Protein AF-A0A510X9U8-F1 (afdb_monomer)

InterPro domains:
  IPR036465 von Willebrand factor A-like domain superfamily [G3DSA:3.40.50.410] (135-265)
  IPR047774 Virulence factor SrfA-like [NF040486] (4-140)

Radius of gyration: 22.27 Å; Cα contacts (8 Å, |Δi|>4): 447; chains: 1; bounding box: 54×40×64 Å

Mean predicted aligned error: 11.42 Å

Solvent-accessible surface area (backbone atoms only — not comparable to full-atom values): 15413 Å² total; per-residue (Å²): 133,79,69,28,74,72,48,76,48,67,60,86,69,42,37,67,32,60,62,98,86,46,43,38,57,81,48,37,71,61,50,38,56,47,35,39,72,78,42,72,74,56,37,54,37,40,38,48,76,39,73,35,100,80,70,75,33,40,31,22,21,38,81,54,74,53,66,69,41,45,44,88,75,50,52,72,69,58,47,50,57,29,50,55,53,51,52,54,52,47,52,53,41,54,52,60,46,70,49,80,80,89,70,94,52,73,70,58,54,58,45,47,65,45,53,65,36,62,79,33,36,40,42,66,79,41,29,26,34,39,78,84,39,49,25,32,36,64,40,15,17,39,36,49,69,66,85,78,94,75,86,74,57,84,88,39,47,67,59,52,54,52,55,62,73,67,65,74,92,68,86,57,48,40,46,42,58,34,52,56,53,55,55,70,76,49,55,12,67,91,37,77,30,78,46,80,45,81,42,70,58,68,39,32,55,81,48,62,43,47,62,49,25,42,50,48,22,72,72,15,73,39,26,25,33,26,30,36,31,61,59,69,72,68,76,53,46,51,31,8,64,47,22,72,33,47,77,36,50,74,82,39,62,67,60,52,52,51,49,52,54,49,54,49,49,66,64,60,56,79,86,72,64,85,130

Secondary structure (DSSP, 8-state):
---EEEEEE-GGGSPBPEETTEEGGGGHHHHHHHHHHHSTTGGGGB-EEEE-TTSSSEEEEESS-S-EEEGGGS-HHHHHHHHHHHHHHHHHHHHHHHSPPSSS-HHHHHHHHHHGGGG--S-GGGEEEETTEEEESSTTBPPPPPP------GGGHHHHHHHHHT--PPSS--HHHHHHHHHTTS-TTTS-EEEEEEESSS-TTS--HHHHHHHHHHH-TTEEEEEEESS---TTHHHHHHHT--EEETT-HHHHHHHHHHHHHHHTSSSS---

Foldseek 3Di:
DDWAWQDKDAPVQWAAAADPRDRLLVCLVVLLVVCCVQPNPLSQQEWNWDQPPVNRTTTTTGPADADWAFLVRDDPVLVVLQVVSLVVSLVSLVVQLPDDQDDDDPVSVRSSVSSNQQSFAAASRQWIQGVSYTHGDRGSTAHGQDDDPDDADPVCVVVVVVVVVPDDDDPFDQLLNVVVVVLVVDALAPDQAEAEAEDAADGRRPDDSLVSLLVSCVVRVRYAYEYEHANPPCRNVSSRVNNVHYYHYNVCVVVVVVVVVVSVCRRPPDPPDDD

Structure (mmCIF, N/CA/C/O backbone):
data_AF-A0A510X9U8-F1
#
_entry.id   AF-A0A510X9U8-F1
#
loop_
_atom_site.group_PDB
_atom_site.id
_atom_site.type_symbol
_atom_site.label_atom_id
_atom_site.label_alt_id
_atom_site.label_comp_id
_atom_site.label_asym_id
_atom_site.label_entity_id
_atom_site.label_seq_id
_atom_site.pdbx_PDB_ins_code
_atom_site.Cartn_x
_atom_site.Cartn_y
_atom_site.Cartn_z
_atom_site.occupancy
_atom_site.B_iso_or_equiv
_atom_site.auth_seq_id
_atom_site.auth_comp_id
_atom_site.auth_asym_id
_atom_site.auth_atom_id
_atom_site.pdbx_PDB_model_num
ATOM 1 N N . MET A 1 1 ? 9.405 -11.648 -32.686 1.00 46.16 1 MET A N 1
ATOM 2 C CA . MET A 1 1 ? 10.200 -11.745 -31.444 1.00 46.16 1 MET A CA 1
ATOM 3 C C . MET A 1 1 ? 9.260 -12.214 -30.350 1.00 46.16 1 MET A C 1
ATOM 5 O O . MET A 1 1 ? 8.144 -11.711 -30.307 1.00 46.16 1 MET A O 1
ATOM 9 N N . SER A 1 2 ? 9.639 -13.239 -29.584 1.00 57.12 2 SER A N 1
ATOM 10 C CA . SER A 1 2 ? 8.774 -13.800 -28.537 1.00 57.12 2 SER A CA 1
ATOM 11 C C . SER A 1 2 ? 8.704 -12.816 -27.375 1.00 57.12 2 SER A C 1
ATOM 13 O O . SER A 1 2 ? 9.747 -12.374 -26.905 1.00 57.12 2 SER A O 1
ATOM 15 N N . ALA A 1 3 ? 7.502 -12.440 -26.945 1.00 78.88 3 ALA A N 1
ATOM 16 C CA . ALA A 1 3 ? 7.338 -11.598 -25.767 1.00 78.88 3 ALA A CA 1
ATOM 17 C C . ALA A 1 3 ? 7.737 -12.398 -24.514 1.00 78.88 3 ALA A C 1
ATOM 19 O O . ALA A 1 3 ? 7.305 -13.543 -24.363 1.00 78.88 3 ALA A O 1
ATOM 20 N N . THR A 1 4 ? 8.561 -11.825 -23.632 1.00 90.62 4 THR A N 1
ATOM 21 C CA . THR A 1 4 ? 8.960 -12.482 -22.377 1.00 90.62 4 THR A CA 1
ATOM 22 C C . THR A 1 4 ? 7.784 -12.455 -21.406 1.00 90.62 4 THR A C 1
ATOM 24 O O . THR A 1 4 ? 7.346 -11.376 -21.010 1.00 90.62 4 THR A O 1
ATOM 27 N N . LEU A 1 5 ? 7.245 -13.621 -21.042 1.00 91.94 5 LEU A N 1
ATOM 28 C CA . LEU A 1 5 ? 6.205 -13.728 -20.016 1.00 91.94 5 LEU A CA 1
ATOM 29 C C . LEU A 1 5 ? 6.827 -13.462 -18.642 1.00 91.94 5 LEU A C 1
ATOM 31 O O . LEU A 1 5 ? 7.799 -14.115 -18.277 1.00 91.94 5 LEU A O 1
ATOM 35 N N . LEU A 1 6 ? 6.261 -12.515 -17.897 1.00 91.69 6 LEU A N 1
ATOM 36 C CA . LEU A 1 6 ? 6.689 -12.173 -16.539 1.00 91.69 6 LEU A CA 1
ATOM 37 C C . LEU A 1 6 ? 5.841 -12.902 -15.504 1.00 91.69 6 LEU A C 1
ATOM 39 O O . LEU A 1 6 ? 6.358 -13.494 -14.565 1.00 91.69 6 LEU A O 1
ATOM 43 N N . HIS A 1 7 ? 4.521 -12.860 -15.690 1.00 89.50 7 HIS A N 1
ATOM 44 C CA . HIS A 1 7 ? 3.579 -13.423 -14.737 1.00 89.50 7 HIS A CA 1
ATOM 45 C C . HIS A 1 7 ? 2.279 -13.825 -15.428 1.00 89.50 7 HIS A C 1
ATOM 47 O O . HIS A 1 7 ? 1.795 -13.110 -16.307 1.00 89.50 7 HIS A O 1
ATOM 53 N N . SER A 1 8 ? 1.689 -14.931 -14.985 1.00 85.25 8 SER A N 1
ATOM 54 C CA . SER A 1 8 ? 0.326 -15.335 -15.331 1.00 85.25 8 SER A CA 1
ATOM 55 C C . SER A 1 8 ? -0.462 -15.444 -14.037 1.00 85.25 8 SER A C 1
ATOM 57 O O . SER A 1 8 ? -0.023 -16.117 -13.105 1.00 85.25 8 SER A O 1
ATOM 59 N N . GLY A 1 9 ? -1.588 -14.742 -13.928 1.00 71.62 9 GLY A N 1
ATOM 60 C CA . GLY A 1 9 ? -2.307 -14.712 -12.662 1.00 71.62 9 GLY A CA 1
ATOM 61 C C . GLY A 1 9 ? -3.734 -14.209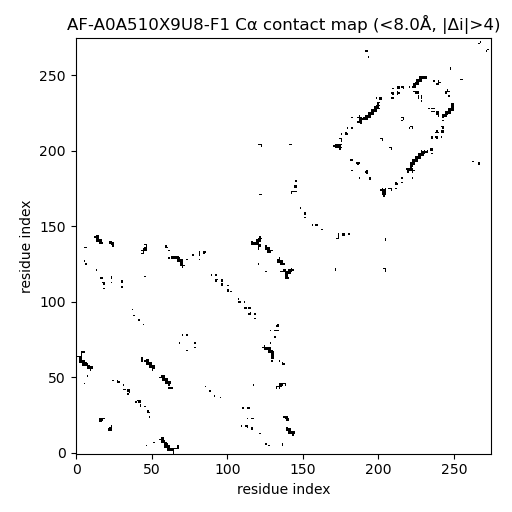 -12.764 1.00 71.62 9 GLY A C 1
ATOM 62 O O . GLY A 1 9 ? -4.136 -13.510 -13.702 1.00 71.62 9 GLY A O 1
ATOM 63 N N . LYS A 1 10 ? -4.519 -14.574 -11.751 1.00 67.69 10 LYS A N 1
ATOM 64 C CA . LYS A 1 10 ? -5.894 -14.114 -11.624 1.00 67.69 10 LYS A CA 1
ATOM 65 C C . LYS A 1 10 ? -5.922 -12.694 -11.075 1.00 67.69 10 LYS A C 1
ATOM 67 O O . LYS A 1 10 ? -5.374 -12.398 -10.020 1.00 67.69 10 LYS A O 1
ATOM 72 N N . ILE A 1 11 ? -6.617 -11.819 -11.789 1.00 63.78 11 ILE A N 1
ATOM 73 C CA . ILE A 1 11 ? -6.736 -10.399 -11.446 1.00 63.78 11 ILE A CA 1
ATOM 74 C C . ILE A 1 11 ? -7.707 -10.142 -10.276 1.00 63.78 11 ILE A C 1
ATOM 76 O O . ILE A 1 11 ? -7.689 -9.063 -9.680 1.00 63.78 11 ILE A O 1
ATOM 80 N N . GLU A 1 12 ? -8.557 -11.118 -9.956 1.00 62.62 12 GLU A N 1
ATOM 81 C CA . GLU A 1 12 ? -9.685 -10.996 -9.023 1.00 62.62 12 GLU A CA 1
ATOM 82 C C . GLU A 1 12 ? -9.291 -10.672 -7.575 1.00 62.62 12 GLU A C 1
ATOM 84 O O . GLU A 1 12 ? -10.098 -10.103 -6.845 1.00 62.62 12 GLU A O 1
ATOM 89 N N . HIS A 1 13 ? -8.046 -10.943 -7.176 1.00 61.38 13 HIS A N 1
ATOM 90 C CA . HIS A 1 13 ? -7.564 -10.650 -5.824 1.00 61.38 13 HIS A CA 1
ATOM 91 C C . HIS A 1 13 ? -7.109 -9.197 -5.623 1.00 61.38 13 HIS A C 1
ATOM 93 O O . HIS A 1 13 ? -7.027 -8.741 -4.486 1.00 61.38 13 HIS A O 1
ATOM 99 N N . PHE A 1 14 ? -6.869 -8.438 -6.701 1.00 63.09 14 PHE A N 1
ATOM 100 C CA . PHE A 1 14 ? -6.319 -7.084 -6.609 1.00 63.09 14 PHE A CA 1
ATOM 101 C C . PHE A 1 14 ? -7.340 -6.008 -6.953 1.00 63.09 14 PHE A C 1
ATOM 103 O O . PHE A 1 14 ? -7.982 -6.037 -8.018 1.00 63.09 14 PHE A O 1
ATOM 110 N N . ARG A 1 15 ? -7.408 -4.976 -6.102 1.00 66.75 15 ARG A N 1
ATOM 111 C CA . ARG A 1 15 ? -8.255 -3.809 -6.347 1.00 66.75 15 ARG A CA 1
ATOM 112 C C . ARG A 1 15 ? -7.840 -3.154 -7.660 1.00 66.75 15 ARG A C 1
ATOM 114 O O . ARG A 1 15 ? -6.707 -2.720 -7.841 1.00 66.75 15 ARG A O 1
ATOM 121 N N . ALA A 1 16 ? -8.776 -3.070 -8.598 1.00 67.38 16 ALA A N 1
ATOM 122 C CA . ALA A 1 16 ? -8.585 -2.275 -9.798 1.00 67.38 16 ALA A CA 1
ATOM 123 C C . ALA A 1 16 ? -8.485 -0.790 -9.428 1.00 67.38 16 ALA A C 1
ATOM 125 O O . ALA A 1 16 ? -9.417 -0.241 -8.838 1.00 67.38 16 ALA A O 1
ATOM 126 N N . LEU A 1 17 ? -7.375 -0.147 -9.784 1.00 66.38 17 LEU A N 1
ATOM 127 C CA . LEU A 1 17 ? -7.292 1.310 -9.789 1.00 66.38 17 LEU A CA 1
ATOM 128 C C . LEU A 1 17 ? -7.777 1.807 -11.145 1.00 66.38 17 LEU A C 1
ATOM 130 O O . LEU A 1 17 ? -7.648 1.103 -12.149 1.00 66.38 17 LEU A O 1
ATOM 134 N N . GLY A 1 18 ? -8.375 2.992 -11.168 1.00 63.44 18 GLY A N 1
ATOM 135 C CA . GLY A 1 18 ? -8.891 3.598 -12.384 1.00 63.44 18 GLY A CA 1
ATOM 136 C C . GLY A 1 18 ? -9.963 4.637 -12.132 1.00 63.44 18 GLY A C 1
ATOM 137 O O . GLY A 1 18 ? -10.124 5.155 -11.029 1.00 63.44 18 GLY A O 1
ATOM 138 N N . GLU A 1 19 ? -10.686 4.954 -13.193 1.00 57.41 19 GLU A N 1
ATOM 139 C CA . GLU A 1 19 ? -11.664 6.030 -13.246 1.00 57.41 19 GLU A CA 1
ATOM 140 C C . GLU A 1 19 ? -12.994 5.465 -13.749 1.00 57.41 19 GLU A C 1
ATOM 142 O O . GLU A 1 19 ? -13.008 4.587 -14.609 1.00 57.41 19 GLU A O 1
ATOM 147 N N . THR A 1 20 ? -14.125 5.920 -13.202 1.00 52.53 20 THR A N 1
ATOM 148 C CA . THR A 1 20 ? -15.480 5.429 -13.554 1.00 52.53 20 THR A CA 1
ATOM 149 C C . THR A 1 20 ? -15.724 3.922 -13.334 1.00 52.53 20 THR A C 1
ATOM 151 O O . THR A 1 20 ? -16.643 3.346 -13.907 1.00 52.53 20 THR A O 1
ATOM 154 N N . GLY A 1 21 ? -14.928 3.264 -12.480 1.00 49.78 21 GLY A N 1
ATOM 155 C CA . GLY A 1 21 ? -15.090 1.840 -12.146 1.00 49.78 21 GLY A CA 1
ATOM 156 C C . GLY A 1 21 ? -14.457 0.861 -13.145 1.00 49.78 21 GLY A C 1
ATOM 157 O O . GLY A 1 21 ? -14.598 -0.348 -12.971 1.00 49.78 21 GLY A O 1
ATOM 158 N N . GLN A 1 22 ? -13.739 1.352 -14.163 1.00 56.41 22 GLN A N 1
ATOM 159 C CA . GLN A 1 22 ? -12.972 0.517 -15.093 1.00 56.41 22 GLN A CA 1
ATOM 160 C C . GLN A 1 22 ? -11.505 0.394 -14.646 1.00 56.41 22 GLN A C 1
ATOM 162 O O . GLN A 1 22 ? -10.876 1.411 -14.341 1.00 56.41 22 GLN A O 1
ATOM 167 N N . PRO A 1 23 ? -10.925 -0.821 -14.623 1.00 65.56 23 PRO A N 1
ATOM 168 C CA . PRO A 1 23 ? -9.517 -1.001 -14.300 1.00 65.56 23 PRO A CA 1
ATOM 169 C C . PRO A 1 23 ? -8.583 -0.359 -15.331 1.00 65.56 23 PRO A C 1
ATOM 171 O O . PRO A 1 23 ? -8.755 -0.547 -16.534 1.00 65.56 23 PRO A O 1
ATOM 174 N N . VAL A 1 24 ? -7.515 0.285 -14.862 1.00 72.00 24 VAL A N 1
ATOM 175 C CA . VAL A 1 24 ? -6.462 0.913 -15.685 1.00 72.00 24 VAL A CA 1
ATOM 176 C C . VAL A 1 24 ? -5.871 -0.049 -16.721 1.00 72.00 24 VAL A C 1
ATOM 178 O O . VAL A 1 24 ? -5.572 0.362 -17.843 1.00 72.00 24 VAL A O 1
ATOM 181 N N . TYR A 1 25 ? -5.773 -1.345 -16.400 1.00 69.19 25 TYR A N 1
ATOM 182 C CA . TYR A 1 25 ? -5.208 -2.337 -17.318 1.00 69.19 25 TYR A CA 1
ATOM 183 C C . TYR A 1 25 ? -6.065 -2.584 -18.578 1.00 69.19 25 TYR A C 1
ATOM 185 O O . TYR A 1 25 ? -5.524 -3.027 -19.591 1.00 69.19 25 TYR A O 1
ATOM 193 N N . HIS A 1 26 ? -7.369 -2.264 -18.579 1.00 74.94 26 HIS A N 1
ATOM 194 C CA . HIS A 1 26 ? -8.195 -2.333 -19.798 1.00 74.94 26 HIS A CA 1
ATOM 195 C C . HIS A 1 26 ? -7.740 -1.323 -20.857 1.00 74.94 26 HIS A C 1
ATOM 197 O O . HIS A 1 26 ? -7.773 -1.618 -22.051 1.00 74.94 26 HIS A O 1
ATOM 203 N N . SER A 1 27 ? -7.239 -0.168 -20.420 1.00 78.56 27 SER A N 1
ATOM 204 C CA . SER A 1 27 ? -6.691 0.878 -21.289 1.00 78.56 27 SER A CA 1
ATOM 205 C C . SER A 1 27 ? -5.166 0.788 -21.411 1.00 78.56 27 SER A C 1
ATOM 207 O O . SER A 1 27 ? -4.520 1.736 -21.863 1.00 78.56 27 SER A O 1
ATOM 209 N N . ALA A 1 28 ? -4.559 -0.341 -21.025 1.00 83.75 28 ALA A N 1
ATOM 210 C CA . ALA A 1 28 ? -3.114 -0.445 -20.855 1.00 83.75 28 ALA A CA 1
ATOM 211 C C . ALA A 1 28 ? -2.314 -0.116 -22.120 1.00 83.75 28 ALA A C 1
ATOM 213 O O . ALA A 1 28 ? -1.336 0.629 -22.066 1.00 83.75 28 ALA A O 1
ATOM 214 N N . LEU A 1 29 ? -2.734 -0.638 -23.276 1.00 86.19 29 LEU A N 1
ATOM 215 C CA . LEU A 1 29 ? -2.056 -0.381 -24.551 1.00 86.19 29 LEU A CA 1
ATOM 216 C C . LEU A 1 29 ? -2.111 1.101 -24.938 1.00 86.19 29 LEU A C 1
ATOM 218 O O . LEU A 1 29 ? -1.128 1.656 -25.431 1.00 86.19 29 LEU A O 1
ATOM 222 N N . GLN A 1 30 ? -3.246 1.756 -24.687 1.00 83.25 30 GLN A N 1
ATOM 223 C CA . GLN A 1 30 ? -3.423 3.182 -24.951 1.00 83.25 30 GLN A CA 1
ATOM 224 C C . GLN A 1 30 ? -2.550 4.014 -24.005 1.00 83.25 30 GLN A C 1
ATOM 226 O O . GLN A 1 30 ? -1.843 4.912 -24.466 1.00 83.25 30 GLN A O 1
ATOM 231 N N . LEU A 1 31 ? -2.528 3.666 -22.713 1.00 86.19 31 LEU A N 1
ATOM 232 C CA . LEU A 1 31 ? -1.710 4.327 -21.695 1.00 86.19 31 LEU A CA 1
ATOM 233 C C . LEU A 1 31 ? -0.222 4.234 -22.015 1.00 86.19 31 LEU A C 1
ATOM 235 O O . LEU A 1 31 ? 0.454 5.258 -22.103 1.00 86.19 31 LEU A O 1
ATOM 239 N N . ARG A 1 32 ? 0.268 3.028 -22.307 1.00 90.88 32 ARG A N 1
ATOM 240 C CA . ARG A 1 32 ? 1.652 2.808 -22.742 1.00 90.88 32 ARG A CA 1
ATOM 241 C C . ARG A 1 32 ? 2.002 3.607 -23.988 1.00 90.88 32 ARG A C 1
ATOM 243 O O . ARG A 1 32 ? 3.062 4.219 -24.036 1.00 90.88 32 ARG A O 1
ATOM 250 N N . LYS A 1 33 ? 1.112 3.645 -24.985 1.00 87.81 33 LYS A N 1
ATOM 251 C CA . LYS A 1 33 ? 1.332 4.433 -26.204 1.00 87.81 33 LYS A CA 1
ATOM 252 C C . LYS A 1 33 ? 1.441 5.924 -25.894 1.00 87.81 33 LYS A C 1
ATOM 254 O O . LYS A 1 33 ? 2.218 6.625 -26.535 1.00 87.81 33 LYS A O 1
ATOM 259 N N . VAL A 1 34 ? 0.684 6.448 -24.937 1.00 85.94 34 VAL A N 1
ATOM 260 C CA . VAL A 1 34 ? 0.812 7.861 -24.566 1.00 85.94 34 VAL A CA 1
ATOM 261 C C . VAL A 1 34 ? 2.079 8.111 -23.757 1.00 85.94 34 VAL A C 1
ATOM 263 O O . VAL A 1 34 ? 2.782 9.066 -24.074 1.00 85.94 34 VAL A O 1
ATOM 266 N N . ILE A 1 35 ? 2.418 7.238 -22.804 1.00 89.38 35 ILE A N 1
ATOM 267 C CA . ILE A 1 35 ? 3.689 7.308 -22.070 1.00 89.38 35 ILE A CA 1
ATOM 268 C C . ILE A 1 35 ? 4.857 7.291 -23.056 1.00 89.38 35 ILE A C 1
ATOM 270 O O . ILE A 1 35 ? 5.672 8.193 -23.002 1.00 89.38 35 ILE A O 1
ATOM 274 N N . SER A 1 36 ? 4.863 6.409 -24.058 1.00 91.50 36 SER A N 1
ATOM 275 C CA . SER A 1 36 ? 5.925 6.390 -25.079 1.00 91.50 36 SER A CA 1
ATOM 276 C C . SER A 1 36 ? 6.047 7.686 -25.892 1.00 91.50 36 SER A C 1
ATOM 278 O O . SER A 1 36 ? 7.123 8.017 -26.380 1.00 91.50 36 SER A O 1
ATOM 280 N N . ARG A 1 37 ? 4.949 8.445 -26.039 1.00 88.62 37 ARG A N 1
ATOM 281 C CA . ARG A 1 37 ? 4.944 9.735 -26.749 1.00 88.62 37 ARG A CA 1
ATOM 282 C C . ARG A 1 37 ? 5.391 10.893 -25.861 1.00 88.62 37 ARG A C 1
ATOM 284 O O . ARG A 1 37 ? 6.014 11.821 -26.360 1.00 88.62 37 ARG A O 1
ATOM 291 N N . ARG A 1 38 ? 5.008 10.876 -24.582 1.00 88.69 38 ARG A N 1
ATOM 292 C CA . ARG A 1 38 ? 5.236 11.975 -23.629 1.00 88.69 38 ARG A CA 1
ATOM 293 C C . ARG A 1 38 ? 6.528 11.805 -22.827 1.00 88.69 38 ARG A C 1
ATOM 295 O O . ARG A 1 38 ? 7.154 12.799 -22.492 1.00 88.69 38 ARG A O 1
ATOM 302 N N . LEU A 1 39 ? 6.916 10.563 -22.559 1.00 91.88 39 LEU A N 1
ATOM 303 C CA . LEU A 1 39 ? 8.087 10.123 -21.800 1.00 91.88 39 LEU A CA 1
ATOM 304 C C . LEU A 1 39 ? 8.797 8.997 -22.585 1.00 91.88 39 LEU A C 1
ATOM 306 O O . LEU A 1 39 ? 8.643 7.816 -22.254 1.00 91.88 39 LEU A O 1
ATOM 310 N N . PRO A 1 40 ? 9.523 9.328 -23.670 1.00 94.12 40 PRO A N 1
ATOM 311 C CA . PRO A 1 40 ? 10.084 8.332 -24.577 1.00 94.12 40 PRO A CA 1
ATOM 312 C C . PRO A 1 40 ? 10.935 7.277 -23.866 1.00 94.12 40 PRO A C 1
ATOM 314 O O . PRO A 1 40 ? 11.883 7.591 -23.146 1.00 94.12 40 PRO A O 1
ATOM 317 N N . GLY A 1 41 ? 10.594 6.008 -24.086 1.00 93.44 41 GLY A N 1
ATOM 318 C CA . GLY A 1 41 ? 11.304 4.861 -23.538 1.00 93.44 41 GLY A CA 1
ATOM 319 C C . GLY A 1 41 ? 10.907 4.495 -22.111 1.00 93.44 41 GLY A C 1
ATOM 320 O O . GLY A 1 41 ? 11.427 3.500 -21.617 1.00 93.44 41 GLY A O 1
ATOM 321 N N . ARG A 1 42 ? 10.019 5.235 -21.434 1.00 95.19 42 ARG A N 1
ATOM 322 C CA . ARG A 1 42 ? 9.551 4.899 -20.075 1.00 95.19 42 ARG A CA 1
ATOM 323 C C . ARG A 1 42 ? 8.438 3.863 -20.048 1.00 95.19 42 ARG A C 1
ATOM 325 O O . ARG A 1 42 ? 8.273 3.169 -19.051 1.00 95.19 42 ARG A O 1
ATOM 332 N N . GLU A 1 43 ? 7.731 3.666 -21.157 1.00 94.19 43 GLU A N 1
ATOM 333 C CA . GLU A 1 43 ? 6.724 2.610 -21.306 1.00 94.19 43 GLU A CA 1
ATOM 334 C C . GLU A 1 43 ? 7.303 1.198 -21.135 1.00 94.19 43 GLU A C 1
ATOM 336 O O . GLU A 1 43 ? 6.543 0.252 -20.923 1.00 94.19 43 GLU A O 1
ATOM 341 N N . ARG A 1 44 ? 8.633 1.054 -21.226 1.00 94.94 44 ARG A N 1
ATOM 342 C CA . ARG A 1 44 ? 9.356 -0.200 -20.995 1.00 94.94 44 ARG A CA 1
ATOM 343 C C . ARG A 1 44 ? 9.263 -0.692 -19.549 1.00 94.94 44 ARG A C 1
ATOM 345 O O . ARG A 1 44 ? 9.355 -1.892 -19.336 1.00 94.94 44 ARG A O 1
ATOM 352 N N . HIS A 1 45 ? 9.029 0.210 -18.590 1.00 96.25 45 HIS A N 1
ATOM 353 C CA . HIS A 1 45 ? 8.829 -0.137 -17.179 1.00 96.25 45 HIS A CA 1
ATOM 354 C C . HIS A 1 45 ? 7.448 -0.729 -16.897 1.00 96.25 45 HIS A C 1
ATOM 356 O O . HIS A 1 45 ? 7.195 -1.220 -15.804 1.00 96.25 45 HIS A O 1
ATOM 362 N N . LEU A 1 46 ? 6.537 -0.693 -17.867 1.00 94.62 46 LEU A N 1
ATOM 363 C CA . LEU A 1 46 ? 5.207 -1.266 -17.736 1.00 94.62 46 LEU A CA 1
ATOM 364 C C . LEU A 1 46 ? 5.188 -2.604 -18.470 1.00 94.62 46 LEU A C 1
ATOM 366 O O . LEU A 1 46 ? 5.688 -2.701 -19.592 1.00 94.62 46 LEU A O 1
ATOM 370 N N . ALA A 1 47 ? 4.579 -3.635 -17.892 1.00 94.88 47 ALA A N 1
ATOM 371 C CA . ALA A 1 47 ? 4.282 -4.878 -18.600 1.00 94.88 47 ALA A CA 1
ATOM 372 C C . ALA A 1 47 ? 3.076 -4.712 -19.552 1.00 94.88 47 ALA A C 1
ATOM 374 O O . ALA A 1 47 ? 2.300 -3.756 -19.456 1.00 94.88 47 ALA A O 1
ATOM 375 N N . ILE A 1 48 ? 2.951 -5.577 -20.556 1.00 93.06 48 ILE A N 1
ATOM 376 C CA . ILE A 1 48 ? 1.859 -5.607 -21.535 1.00 93.06 48 ILE A CA 1
ATOM 377 C C . ILE A 1 48 ? 0.851 -6.645 -21.034 1.00 93.06 48 ILE A C 1
ATOM 379 O O . ILE A 1 48 ? 1.146 -7.836 -21.147 1.00 93.06 48 ILE A O 1
ATOM 383 N N . PRO A 1 49 ? -0.313 -6.243 -20.491 1.00 89.88 49 PRO A N 1
ATOM 384 C CA . PRO A 1 49 ? -1.350 -7.200 -20.139 1.00 89.88 49 PRO A CA 1
ATOM 385 C C . PRO A 1 49 ? -2.002 -7.758 -21.407 1.00 89.88 49 PRO A C 1
ATOM 387 O O . PRO A 1 49 ? -2.423 -7.006 -22.291 1.00 89.88 49 PRO A O 1
ATOM 390 N N . GLN A 1 50 ? -2.117 -9.077 -21.483 1.00 87.50 50 GLN A N 1
ATOM 391 C CA . GLN A 1 50 ? -2.866 -9.804 -22.503 1.00 87.50 50 GLN A CA 1
ATOM 392 C C . GLN A 1 50 ? -3.849 -10.739 -21.804 1.00 87.50 50 GLN A C 1
ATOM 394 O O . GLN A 1 50 ? -3.539 -11.298 -20.756 1.00 87.50 50 GLN A O 1
ATOM 399 N N . ARG A 1 51 ? -5.056 -10.898 -22.353 1.00 81.19 51 ARG A N 1
ATOM 400 C CA . ARG A 1 51 ? -5.990 -11.896 -21.817 1.00 81.19 51 ARG A CA 1
ATOM 401 C C . ARG A 1 51 ? -5.377 -13.279 -21.995 1.00 81.19 51 ARG A C 1
ATOM 403 O O . ARG A 1 51 ? -4.876 -13.572 -23.081 1.00 81.19 51 ARG A O 1
ATOM 410 N N . ASP A 1 52 ? -5.445 -14.098 -20.953 1.00 73.50 52 ASP A N 1
ATOM 411 C CA . ASP A 1 52 ? -5.026 -15.492 -21.055 1.00 73.50 52 ASP A CA 1
ATOM 412 C C . ASP A 1 52 ? -5.891 -16.246 -22.087 1.00 73.50 52 ASP A C 1
ATOM 414 O O . ASP A 1 52 ? -6.981 -15.810 -22.480 1.00 73.50 52 ASP A O 1
ATOM 418 N N . GLN A 1 53 ? -5.418 -17.409 -22.542 1.00 68.69 53 GLN A N 1
ATOM 419 C CA . GLN A 1 53 ? -6.096 -18.187 -23.592 1.00 68.69 53 GLN A CA 1
ATOM 420 C C . GLN A 1 53 ? -7.518 -18.640 -23.205 1.00 68.69 53 GLN A C 1
ATOM 422 O O . GLN A 1 53 ? -8.308 -19.007 -24.073 1.00 68.69 53 GLN A O 1
ATOM 427 N N . GLN A 1 54 ? -7.847 -18.626 -21.909 1.00 68.00 54 GLN A N 1
ATOM 428 C CA . GLN A 1 54 ? -9.135 -19.065 -21.366 1.00 68.00 54 GLN A CA 1
ATOM 429 C C . GLN A 1 54 ? -10.075 -17.895 -21.018 1.00 68.00 54 GLN A C 1
ATOM 431 O O . GLN A 1 54 ? -11.227 -18.135 -20.654 1.00 68.00 54 GLN A O 1
ATOM 436 N N . GLY A 1 55 ? -9.608 -16.647 -21.117 1.00 65.88 55 GLY A N 1
ATOM 437 C CA . GLY A 1 55 ? -10.331 -15.435 -20.728 1.00 65.88 55 GLY A CA 1
ATOM 438 C C . GLY A 1 55 ? -10.583 -15.280 -19.221 1.00 65.88 55 GLY A C 1
ATOM 439 O O . GLY A 1 55 ? -11.454 -14.494 -18.848 1.00 65.88 55 GLY A O 1
ATOM 440 N N . LYS A 1 56 ? -9.880 -16.031 -18.364 1.00 65.62 56 LYS A N 1
ATOM 441 C CA . LYS A 1 56 ? -10.064 -16.075 -16.898 1.00 65.62 56 LYS A CA 1
ATOM 442 C C . LYS A 1 56 ? -9.015 -15.274 -16.125 1.00 65.62 56 LYS A C 1
ATOM 444 O O . LYS A 1 56 ? -9.207 -15.003 -14.940 1.00 65.62 56 LYS A O 1
ATOM 449 N N . GLY A 1 57 ? -7.926 -14.892 -16.778 1.00 75.06 57 GLY A N 1
ATOM 450 C CA . GLY A 1 57 ? -6.786 -14.212 -16.178 1.00 75.06 57 GLY A CA 1
ATOM 451 C C . GLY A 1 57 ? -6.109 -13.259 -17.155 1.00 75.06 57 GLY A C 1
ATOM 452 O O . GLY A 1 57 ? -6.591 -13.012 -18.267 1.00 75.06 57 GLY A O 1
ATOM 453 N N . VAL A 1 58 ? -4.991 -12.689 -16.716 1.00 83.12 58 VAL A N 1
ATOM 454 C CA . VAL A 1 58 ? -4.165 -11.813 -17.548 1.00 83.12 58 VAL A CA 1
ATOM 455 C C . VAL A 1 58 ? -2.715 -12.241 -17.441 1.00 83.12 58 VAL A C 1
ATOM 457 O O . VAL A 1 58 ? -2.161 -12.348 -16.346 1.00 83.12 58 VAL A O 1
ATOM 460 N N . ASP A 1 59 ? -2.123 -12.442 -18.608 1.00 89.25 59 ASP A N 1
ATOM 461 C CA . ASP A 1 59 ? -0.706 -12.684 -18.793 1.00 89.25 59 ASP A CA 1
ATOM 462 C C . ASP A 1 59 ? 0.001 -11.339 -18.974 1.00 89.25 59 ASP A C 1
ATOM 464 O O . ASP A 1 59 ? -0.407 -10.494 -19.778 1.00 89.25 59 ASP A O 1
ATOM 468 N N . TRP A 1 60 ? 1.062 -11.120 -18.207 1.00 91.44 60 TRP A N 1
ATOM 469 C CA . TRP A 1 60 ? 1.835 -9.885 -18.216 1.00 91.44 60 TRP A CA 1
ATOM 470 C C . TRP A 1 60 ? 3.168 -10.131 -18.904 1.00 91.44 60 TRP A C 1
ATOM 472 O O . TRP A 1 60 ? 3.990 -10.907 -18.421 1.00 91.44 60 TRP A O 1
ATOM 482 N N . TYR A 1 61 ? 3.390 -9.451 -20.025 1.00 94.19 61 TYR A N 1
ATOM 483 C CA . TYR A 1 61 ? 4.593 -9.623 -20.834 1.00 94.19 61 TYR A CA 1
ATOM 484 C C . TYR A 1 61 ? 5.517 -8.412 -20.763 1.00 94.19 61 TYR A C 1
ATOM 486 O O . TYR A 1 61 ? 5.060 -7.270 -20.729 1.00 94.19 61 TYR A O 1
ATOM 494 N N . SER A 1 62 ? 6.824 -8.630 -20.832 1.00 95.38 62 SER A N 1
ATOM 495 C CA . SER A 1 62 ? 7.773 -7.549 -21.074 1.00 95.38 62 SER A CA 1
ATOM 496 C C . SER A 1 62 ? 7.728 -7.097 -22.534 1.00 95.38 62 SER A C 1
ATOM 498 O O . SER A 1 62 ? 7.576 -7.904 -23.453 1.00 95.38 62 SER A O 1
ATOM 500 N N . GLY A 1 63 ? 7.893 -5.789 -22.750 1.00 92.38 63 GLY A N 1
ATOM 501 C CA . GLY A 1 63 ? 8.198 -5.240 -24.077 1.00 92.38 63 GLY A CA 1
ATOM 502 C C . GLY A 1 63 ? 9.677 -5.381 -24.460 1.00 92.38 63 GLY A C 1
ATOM 503 O O . GLY A 1 63 ? 10.035 -5.120 -25.605 1.00 92.38 63 GLY A O 1
ATOM 504 N N . ILE A 1 64 ? 10.519 -5.779 -23.505 1.00 94.12 64 ILE A N 1
ATOM 505 C CA . ILE A 1 64 ? 11.960 -5.983 -23.649 1.00 94.12 64 ILE A CA 1
ATOM 506 C C . ILE A 1 64 ? 12.204 -7.477 -23.861 1.00 94.12 64 ILE A C 1
ATOM 508 O O . ILE A 1 64 ? 11.563 -8.314 -23.225 1.00 94.12 64 ILE A O 1
ATOM 512 N N . SER A 1 65 ? 13.111 -7.811 -24.776 1.00 92.25 65 SER A N 1
ATOM 513 C CA . SER A 1 65 ? 13.549 -9.195 -24.974 1.00 92.25 65 SER A CA 1
ATOM 514 C C . SER A 1 65 ? 14.657 -9.524 -23.982 1.00 92.25 65 SER A C 1
ATOM 516 O O . SER A 1 65 ? 15.589 -8.744 -23.836 1.00 92.25 65 SER A O 1
ATOM 518 N N . GLY A 1 66 ? 14.574 -10.678 -23.332 1.00 91.69 66 GLY A N 1
ATOM 519 C CA . GLY A 1 66 ? 15.564 -11.106 -22.348 1.00 91.69 66 GLY A CA 1
ATOM 520 C C . GLY A 1 66 ? 14.971 -12.080 -21.344 1.00 91.69 66 GLY A C 1
ATOM 521 O O . GLY A 1 66 ? 13.764 -12.343 -21.360 1.00 91.69 66 GLY A O 1
ATOM 522 N N . GLU A 1 67 ? 15.830 -12.614 -20.484 1.00 93.12 67 GLU A N 1
ATOM 523 C CA . GLU A 1 67 ? 15.411 -13.364 -19.304 1.00 93.12 67 GLU A CA 1
ATOM 524 C C . GLU A 1 67 ? 14.758 -12.416 -18.290 1.00 93.12 67 GLU A C 1
ATOM 526 O O . GLU A 1 67 ? 15.187 -11.272 -18.136 1.00 93.12 67 GLU A O 1
ATOM 531 N N . ALA A 1 68 ? 13.696 -12.886 -17.636 1.00 96.00 68 ALA A N 1
ATOM 532 C CA . ALA A 1 68 ? 13.023 -12.150 -16.578 1.00 96.00 68 ALA A CA 1
ATOM 533 C C . ALA A 1 68 ? 13.492 -12.666 -15.220 1.00 96.00 68 ALA A C 1
ATOM 535 O O . ALA A 1 68 ? 13.220 -13.813 -14.868 1.00 96.00 68 ALA A O 1
ATOM 536 N N . ILE A 1 69 ? 14.157 -11.803 -14.459 1.00 96.38 69 ILE A N 1
ATOM 537 C CA . ILE A 1 69 ? 14.611 -12.092 -13.100 1.00 96.38 69 ILE A CA 1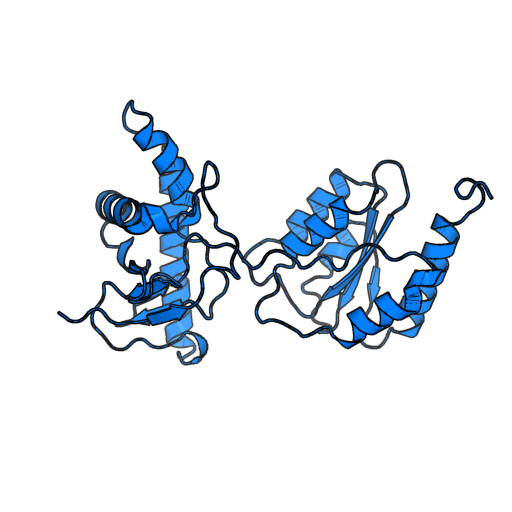
ATOM 538 C C . ILE A 1 69 ? 13.562 -11.530 -12.132 1.00 96.38 69 ILE A C 1
ATOM 540 O O . ILE A 1 69 ? 13.380 -10.309 -12.093 1.00 96.38 69 ILE A O 1
ATOM 544 N N . PRO A 1 70 ? 12.845 -12.365 -11.358 1.00 94.88 70 PRO A N 1
ATOM 545 C CA . PRO A 1 70 ? 11.935 -11.880 -10.323 1.00 94.88 70 PRO A CA 1
ATOM 546 C C . PRO A 1 70 ? 12.685 -11.054 -9.274 1.00 94.88 70 PRO A C 1
ATOM 548 O O . PRO A 1 70 ? 13.814 -11.395 -8.918 1.00 94.88 70 PRO A O 1
ATOM 551 N N . TRP A 1 71 ? 12.053 -10.018 -8.718 1.00 90.44 71 TRP A N 1
ATOM 552 C CA . TRP A 1 71 ? 12.669 -9.145 -7.709 1.00 90.44 71 TRP A CA 1
ATOM 553 C C . TRP A 1 71 ? 13.326 -9.904 -6.548 1.00 90.44 71 TRP A C 1
ATOM 555 O O . TRP A 1 71 ? 14.465 -9.621 -6.170 1.00 90.44 71 TRP A O 1
ATOM 565 N N . GLY A 1 72 ? 12.644 -10.929 -6.027 1.00 86.06 72 GLY A N 1
ATOM 566 C CA . GLY A 1 72 ? 13.141 -11.787 -4.945 1.00 86.06 72 GLY A CA 1
ATOM 567 C C . GLY A 1 72 ? 14.429 -12.550 -5.283 1.00 86.06 72 GLY A C 1
ATOM 568 O O . GLY A 1 72 ? 15.177 -12.906 -4.376 1.00 86.06 72 GLY A O 1
ATOM 569 N N . SER A 1 73 ? 14.725 -12.743 -6.570 1.00 94.31 73 SER A N 1
ATOM 570 C CA . SER A 1 73 ? 15.919 -13.436 -7.071 1.00 94.31 73 SER A CA 1
ATOM 571 C C . SER A 1 73 ? 17.033 -12.494 -7.545 1.00 94.31 73 SER A C 1
ATOM 573 O O . SER A 1 73 ? 18.136 -12.969 -7.802 1.00 94.31 73 SER A O 1
ATOM 575 N N . ALA A 1 74 ? 16.770 -11.188 -7.655 1.00 93.38 74 ALA A N 1
ATOM 576 C CA . ALA A 1 74 ? 17.772 -10.191 -8.025 1.00 93.38 74 ALA A CA 1
ATOM 577 C C . ALA A 1 74 ? 18.783 -9.937 -6.892 1.00 93.38 74 ALA A C 1
ATOM 579 O O . ALA A 1 74 ? 18.450 -10.022 -5.705 1.00 93.38 74 ALA A O 1
ATOM 580 N N . THR A 1 75 ? 20.015 -9.590 -7.259 1.00 95.88 75 THR A N 1
ATOM 581 C CA . THR A 1 75 ? 21.054 -9.146 -6.320 1.00 95.88 75 THR A CA 1
ATOM 582 C C . THR A 1 75 ? 20.747 -7.751 -5.770 1.00 95.88 75 THR A C 1
ATOM 584 O O . THR A 1 75 ? 20.010 -6.978 -6.377 1.00 95.88 75 THR A O 1
ATOM 587 N N . GLU A 1 76 ? 21.342 -7.382 -4.631 1.00 91.25 76 GLU A N 1
ATOM 588 C CA . GLU A 1 76 ? 21.082 -6.062 -4.038 1.00 91.25 76 GLU A CA 1
ATOM 589 C C . GLU A 1 76 ? 21.566 -4.902 -4.922 1.00 91.25 76 GLU A C 1
ATOM 591 O O . GLU A 1 76 ? 20.904 -3.873 -4.987 1.00 91.25 76 GLU A O 1
ATOM 596 N N . GLY A 1 77 ? 22.670 -5.076 -5.658 1.00 95.06 77 GLY A N 1
ATOM 597 C CA . GLY A 1 77 ? 23.134 -4.068 -6.618 1.00 95.06 77 GLY A CA 1
ATOM 598 C C . GLY A 1 77 ? 22.137 -3.848 -7.759 1.00 95.06 77 GLY A C 1
ATOM 599 O O . GLY A 1 77 ? 21.809 -2.712 -8.084 1.00 95.06 77 GLY A O 1
ATOM 600 N N . GLU A 1 78 ? 21.582 -4.933 -8.309 1.00 95.88 78 GLU A N 1
ATOM 601 C CA . GLU A 1 78 ? 20.543 -4.854 -9.342 1.00 95.88 78 GLU A CA 1
ATOM 602 C C . GLU A 1 78 ? 19.248 -4.222 -8.815 1.00 95.88 78 GLU A C 1
ATOM 604 O O . GLU A 1 78 ? 18.603 -3.447 -9.525 1.00 95.88 78 GLU A O 1
ATOM 609 N N . ARG A 1 79 ? 18.865 -4.525 -7.567 1.00 93.00 79 ARG A N 1
ATOM 610 C CA . ARG A 1 79 ? 17.711 -3.893 -6.912 1.00 93.00 79 ARG A CA 1
ATOM 611 C C . ARG A 1 79 ? 17.930 -2.403 -6.709 1.00 93.00 79 ARG A C 1
ATOM 613 O O . ARG A 1 79 ? 17.010 -1.634 -6.965 1.00 93.00 79 ARG A O 1
ATOM 620 N N . GLU A 1 80 ? 19.120 -1.987 -6.295 1.00 90.44 80 GLU A N 1
ATOM 621 C CA . GLU A 1 80 ? 19.431 -0.572 -6.096 1.00 90.44 80 GLU A CA 1
ATOM 622 C C . GLU A 1 80 ? 19.354 0.216 -7.411 1.00 90.44 80 GLU A C 1
ATOM 624 O O . GLU A 1 80 ? 18.637 1.217 -7.498 1.00 90.44 80 GLU A O 1
ATOM 629 N N . ASP A 1 81 ? 19.976 -0.293 -8.477 1.00 95.88 81 ASP A N 1
ATOM 630 C CA . ASP A 1 81 ? 19.883 0.305 -9.813 1.00 95.88 81 ASP A CA 1
ATOM 631 C C . ASP A 1 81 ? 18.428 0.366 -10.309 1.00 95.88 81 ASP A C 1
ATOM 633 O O . ASP A 1 81 ? 17.991 1.348 -10.922 1.00 95.88 81 ASP A O 1
ATOM 637 N N . ALA A 1 82 ? 17.642 -0.674 -10.027 1.00 94.19 82 ALA A N 1
ATOM 638 C CA . ALA A 1 82 ? 16.230 -0.716 -10.366 1.00 94.19 82 ALA A CA 1
ATOM 639 C C . ALA A 1 82 ? 15.393 0.294 -9.564 1.00 94.19 82 ALA A C 1
ATOM 641 O O . ALA A 1 82 ? 14.540 0.961 -10.156 1.00 94.19 82 ALA A O 1
ATOM 642 N N . ARG A 1 83 ? 15.645 0.471 -8.259 1.00 89.88 83 ARG A N 1
ATOM 643 C CA . ARG A 1 83 ? 14.975 1.488 -7.423 1.00 89.88 83 ARG A CA 1
ATOM 644 C C . ARG A 1 83 ? 15.217 2.889 -7.970 1.00 89.88 83 ARG A C 1
ATOM 646 O O . ARG A 1 83 ? 14.262 3.653 -8.106 1.00 89.88 83 ARG A O 1
ATOM 653 N N . ILE A 1 84 ? 16.451 3.201 -8.374 1.00 92.25 84 ILE A N 1
ATOM 654 C CA . ILE A 1 84 ? 16.796 4.488 -8.999 1.00 92.25 84 ILE A CA 1
ATOM 655 C C . ILE A 1 84 ? 15.982 4.706 -10.284 1.00 92.25 84 ILE A C 1
ATOM 657 O O . ILE A 1 84 ? 15.412 5.782 -10.493 1.00 92.25 84 ILE A O 1
ATOM 661 N N . GLN A 1 85 ? 15.887 3.688 -11.146 1.00 96.50 85 GLN A N 1
ATOM 662 C CA . GLN A 1 85 ? 15.110 3.771 -12.387 1.00 96.50 85 GLN A CA 1
ATOM 663 C C . GLN A 1 85 ? 13.606 3.953 -12.133 1.00 96.50 85 GLN A C 1
ATOM 665 O O . GLN A 1 85 ? 12.970 4.775 -12.800 1.00 96.50 85 GLN A O 1
ATOM 670 N N . LEU A 1 86 ? 13.042 3.198 -11.188 1.00 92.69 86 LEU A N 1
ATOM 671 C CA . LEU A 1 86 ? 11.624 3.257 -10.833 1.00 92.69 86 LEU A CA 1
ATOM 672 C C . LEU A 1 86 ? 11.253 4.592 -10.186 1.00 92.69 86 LEU A C 1
ATOM 674 O O . LEU A 1 86 ? 10.220 5.162 -10.537 1.00 92.69 86 LEU A O 1
ATOM 678 N N . GLU A 1 87 ? 12.102 5.126 -9.309 1.00 87.88 87 GLU A N 1
ATOM 679 C CA . GLU A 1 87 ? 11.877 6.433 -8.689 1.00 87.88 87 GLU A CA 1
ATOM 680 C C . GLU A 1 87 ? 11.930 7.552 -9.735 1.00 87.88 87 GLU A C 1
ATOM 682 O O . GLU A 1 87 ? 11.032 8.395 -9.785 1.00 87.88 87 GLU A O 1
ATOM 687 N N . ALA A 1 88 ? 12.904 7.519 -10.652 1.00 91.81 88 ALA A N 1
ATOM 688 C CA . ALA A 1 88 ? 12.953 8.466 -11.765 1.00 91.81 88 ALA A CA 1
ATOM 689 C C . ALA A 1 88 ? 11.680 8.398 -12.629 1.00 91.81 88 ALA A C 1
ATOM 691 O O . ALA A 1 88 ? 11.078 9.430 -12.934 1.00 91.81 88 ALA A O 1
ATOM 692 N N . PHE A 1 89 ? 11.228 7.189 -12.979 1.00 93.88 89 PHE A N 1
ATOM 693 C CA . PHE A 1 89 ? 9.987 6.997 -13.731 1.00 93.88 89 PHE A CA 1
ATOM 694 C C . PHE A 1 89 ? 8.764 7.542 -12.977 1.00 93.88 89 PHE A C 1
ATOM 696 O O . PHE A 1 89 ? 7.937 8.243 -13.565 1.00 93.88 89 PHE A O 1
ATOM 703 N N . ARG A 1 90 ? 8.664 7.283 -11.670 1.00 89.69 90 ARG A N 1
ATOM 704 C CA . ARG A 1 90 ? 7.575 7.775 -10.819 1.00 89.69 90 ARG A CA 1
ATOM 705 C C . ARG A 1 90 ? 7.525 9.302 -10.785 1.00 89.69 90 ARG A C 1
ATOM 707 O O . ARG A 1 90 ? 6.448 9.874 -10.953 1.00 89.69 90 ARG A O 1
ATOM 714 N N . GLN A 1 91 ? 8.666 9.966 -10.613 1.00 86.38 91 GLN A N 1
ATOM 715 C CA . GLN A 1 91 ? 8.734 11.431 -10.604 1.00 86.38 91 GLN A CA 1
ATOM 716 C C . GLN A 1 91 ? 8.325 12.032 -11.953 1.00 86.38 91 GLN A C 1
ATOM 718 O O . GLN A 1 91 ? 7.556 12.994 -11.995 1.00 86.38 91 GLN A O 1
ATOM 723 N N . GLU A 1 92 ? 8.754 11.433 -13.064 1.00 92.06 92 GLU A N 1
ATOM 724 C CA . GLU A 1 92 ? 8.348 11.862 -14.406 1.00 92.06 92 GLU A CA 1
ATOM 725 C C . GLU A 1 92 ? 6.835 11.706 -14.637 1.00 92.06 92 GLU A C 1
ATOM 727 O O . GLU A 1 92 ? 6.199 12.601 -15.201 1.00 92.06 92 GLU A O 1
ATOM 732 N N . VAL A 1 93 ? 6.228 10.619 -14.148 1.00 88.25 93 VAL A N 1
ATOM 733 C CA . VAL A 1 93 ? 4.769 10.416 -14.195 1.00 88.25 93 VAL A CA 1
ATOM 734 C C . VAL A 1 93 ? 4.027 11.446 -13.337 1.00 88.25 93 VAL A C 1
ATOM 736 O O . VAL A 1 93 ? 3.004 11.971 -13.780 1.00 88.25 93 VAL A O 1
ATOM 739 N N . ILE A 1 94 ? 4.536 11.789 -12.148 1.00 84.50 94 ILE A N 1
ATOM 740 C CA . ILE A 1 94 ? 3.953 12.838 -11.290 1.00 84.50 94 ILE A CA 1
ATOM 741 C C . ILE A 1 94 ? 3.965 14.192 -12.008 1.00 84.50 94 ILE A C 1
ATOM 743 O O . ILE A 1 94 ? 2.960 14.907 -11.991 1.00 84.50 94 ILE A O 1
ATOM 747 N N . VAL A 1 95 ? 5.080 14.545 -12.652 1.00 86.75 95 VAL A N 1
ATOM 748 C CA . VAL A 1 95 ? 5.195 15.783 -13.438 1.00 86.75 95 VAL A CA 1
ATOM 749 C C . VAL A 1 95 ? 4.213 15.768 -14.610 1.00 86.75 95 VAL A C 1
ATOM 751 O O . VAL A 1 95 ? 3.495 16.747 -14.806 1.00 86.75 95 VAL A O 1
ATOM 754 N N . LEU A 1 96 ? 4.121 14.651 -15.339 1.00 85.62 96 LEU A N 1
ATOM 755 C CA . LEU A 1 96 ? 3.185 14.487 -16.453 1.00 85.62 96 LEU A CA 1
ATOM 756 C C . LEU A 1 96 ? 1.722 14.634 -16.009 1.00 85.62 96 LEU A C 1
ATOM 758 O O . LEU A 1 96 ? 0.942 15.279 -16.701 1.00 85.62 96 LEU A O 1
ATOM 762 N N . HIS A 1 97 ? 1.352 14.069 -14.859 1.00 82.19 97 HIS A N 1
ATOM 763 C CA . HIS A 1 97 ? 0.001 14.181 -14.307 1.00 82.19 97 HIS A CA 1
ATOM 764 C C . HIS A 1 97 ? -0.354 15.618 -13.885 1.00 82.19 97 HIS A C 1
ATOM 766 O O . HIS A 1 97 ? -1.503 16.032 -14.021 1.00 82.19 97 HIS A O 1
ATOM 772 N N . ARG A 1 98 ? 0.621 16.386 -13.378 1.00 81.62 98 ARG A N 1
ATOM 773 C CA . ARG A 1 98 ? 0.430 17.783 -12.944 1.00 81.62 98 ARG A CA 1
ATOM 774 C C . ARG A 1 98 ? 0.456 18.795 -14.087 1.00 81.62 98 ARG A C 1
ATOM 776 O O . ARG A 1 98 ? 0.083 19.948 -13.871 1.00 81.62 98 ARG A O 1
ATOM 783 N N . ALA A 1 99 ? 0.934 18.405 -15.266 1.00 77.38 99 ALA A N 1
ATOM 784 C CA . ALA A 1 99 ? 0.992 19.294 -16.414 1.00 77.38 99 ALA A CA 1
ATOM 785 C C . ALA A 1 99 ? -0.429 19.709 -16.848 1.00 77.38 99 ALA A C 1
ATOM 787 O O . ALA A 1 99 ? -1.337 18.874 -16.859 1.00 77.38 99 ALA A O 1
ATOM 788 N N . PRO A 1 100 ? -0.651 20.987 -17.210 1.00 69.00 100 PRO A N 1
ATOM 789 C CA . PRO A 1 100 ? -1.942 21.423 -17.721 1.00 69.00 100 PRO A CA 1
ATOM 790 C C . PRO A 1 100 ? -2.292 20.651 -19.005 1.00 69.00 100 PRO A C 1
ATOM 792 O O . PRO A 1 100 ? -1.395 20.353 -19.798 1.00 69.00 100 PRO A O 1
ATOM 795 N N . PRO A 1 101 ? -3.578 20.328 -19.229 1.00 65.25 101 PRO A N 1
ATOM 796 C CA . PRO A 1 101 ? -3.992 19.570 -20.399 1.00 65.25 101 PRO A CA 1
ATOM 797 C C . PRO A 1 101 ? -3.613 20.308 -21.689 1.00 65.25 101 PRO A C 1
ATOM 799 O O . PRO A 1 101 ? -4.016 21.448 -21.921 1.00 65.25 101 PRO A O 1
ATOM 802 N N . GLU A 1 102 ? -2.845 19.645 -22.550 1.00 60.00 102 GLU A N 1
ATOM 803 C CA . GLU A 1 102 ? -2.526 20.144 -23.884 1.00 60.00 102 GLU A CA 1
ATOM 804 C C . GLU A 1 102 ? -3.620 19.695 -24.860 1.00 60.00 102 GLU A C 1
ATOM 806 O O . GLU A 1 102 ? -3.560 18.608 -25.437 1.00 60.00 102 GLU A O 1
ATOM 811 N N . GLY A 1 103 ? -4.626 20.552 -25.047 1.00 60.47 103 GLY A N 1
ATOM 812 C CA . GLY A 1 103 ? -5.710 20.361 -26.016 1.00 60.47 103 GLY A CA 1
ATOM 813 C C . GLY A 1 103 ? -7.095 20.198 -25.383 1.00 60.47 103 GLY A C 1
ATOM 814 O O . GLY A 1 103 ? -7.238 19.780 -24.238 1.00 60.47 103 GLY A O 1
ATOM 815 N N . GLN A 1 104 ? -8.133 20.552 -26.148 1.00 49.44 104 GLN A N 1
ATOM 816 C CA . GLN A 1 104 ? -9.540 20.461 -25.741 1.00 49.44 104 GLN A CA 1
ATOM 817 C C . GLN A 1 104 ? -10.129 19.124 -26.216 1.00 49.44 104 GLN A C 1
ATOM 819 O O . GLN A 1 104 ? -10.351 18.935 -27.411 1.00 49.44 104 GLN A O 1
ATOM 824 N N . GLY A 1 105 ? -10.378 18.190 -25.296 1.00 59.00 105 GLY A N 1
ATOM 825 C CA . GLY A 1 105 ? -11.092 16.944 -25.587 1.00 59.00 105 GLY A CA 1
ATOM 826 C C . GLY A 1 105 ? -11.223 16.038 -24.360 1.00 59.00 105 GLY A C 1
ATOM 827 O O . GLY A 1 105 ? -10.252 15.852 -23.631 1.00 59.00 105 GLY A O 1
ATOM 828 N N . GLY A 1 106 ? -12.409 15.456 -24.146 1.00 59.34 106 GLY A N 1
ATOM 829 C CA . GLY A 1 106 ? -12.715 14.631 -22.964 1.00 59.34 106 GLY A CA 1
ATOM 830 C C . GLY A 1 106 ? -11.811 13.401 -22.796 1.00 59.34 106 GLY A C 1
ATOM 831 O O . GLY A 1 106 ? -11.461 13.043 -21.674 1.00 59.34 106 GLY A O 1
ATOM 832 N N . ASP A 1 107 ? -11.332 12.814 -23.898 1.00 60.97 107 ASP A N 1
ATOM 833 C CA . ASP A 1 107 ? -10.396 11.678 -23.867 1.00 60.97 107 ASP A CA 1
ATOM 834 C C . ASP A 1 107 ? -9.034 12.047 -23.257 1.00 60.97 107 ASP A C 1
ATOM 836 O O . ASP A 1 107 ? -8.377 11.204 -22.644 1.00 60.97 107 ASP A O 1
ATOM 840 N N . HIS A 1 108 ? -8.597 13.304 -23.402 1.00 64.94 108 HIS A N 1
ATOM 841 C CA . HIS A 1 108 ? -7.354 13.782 -22.798 1.00 64.94 108 HIS A CA 1
ATOM 842 C C . HIS A 1 108 ? -7.498 13.952 -21.281 1.00 64.94 108 HIS A C 1
ATOM 844 O O . HIS A 1 108 ? -6.569 13.647 -20.540 1.00 64.94 108 HIS A O 1
ATOM 850 N N . GLU A 1 109 ? -8.672 14.374 -20.812 1.00 65.62 109 GLU A N 1
ATOM 851 C CA . GLU A 1 109 ? -8.963 14.569 -19.391 1.00 65.62 109 GLU A CA 1
ATOM 852 C C . GLU A 1 109 ? -9.015 13.237 -18.628 1.00 65.62 109 GLU A C 1
ATOM 854 O O . GLU A 1 109 ? -8.300 13.068 -17.636 1.00 65.62 109 GLU A O 1
ATOM 859 N N . VAL A 1 110 ? -9.767 12.257 -19.143 1.00 66.38 110 VAL A N 1
ATOM 860 C CA . VAL A 1 110 ? -9.806 10.887 -18.593 1.00 66.38 110 VAL A CA 1
ATOM 861 C C . VAL A 1 110 ? -8.409 10.262 -18.630 1.00 66.38 110 VAL A C 1
ATOM 863 O O . VAL A 1 110 ? -7.955 9.628 -17.682 1.00 66.38 110 VAL A O 1
ATOM 866 N N . PHE A 1 111 ? -7.650 10.490 -19.702 1.00 71.44 111 PHE A N 1
ATOM 867 C CA . PHE A 1 111 ? -6.276 10.007 -19.793 1.00 71.44 111 PHE A CA 1
ATOM 868 C C . PHE A 1 111 ? -5.356 10.597 -18.708 1.00 71.44 111 PHE A C 1
ATOM 870 O O . PHE A 1 111 ? -4.628 9.852 -18.046 1.00 71.44 111 PHE A O 1
ATOM 877 N N . THR A 1 112 ? -5.377 11.918 -18.513 1.00 71.00 112 THR A N 1
ATOM 878 C CA . THR A 1 112 ? -4.544 12.606 -17.510 1.00 71.00 112 THR A CA 1
ATOM 879 C C . THR A 1 112 ? -4.869 12.126 -16.100 1.00 71.00 112 THR A C 1
ATOM 881 O O . THR A 1 112 ? -3.985 12.011 -15.250 1.00 71.00 112 THR A O 1
ATOM 884 N N . ARG A 1 113 ? -6.126 11.765 -15.851 1.00 72.06 113 ARG A N 1
ATOM 885 C CA . ARG A 1 113 ? -6.550 11.138 -14.602 1.00 72.06 113 ARG A CA 1
ATOM 886 C C . ARG A 1 113 ? -6.121 9.674 -14.488 1.00 72.06 113 ARG A C 1
ATOM 888 O O . ARG A 1 113 ? -5.862 9.231 -13.373 1.00 72.06 113 ARG A O 1
ATOM 895 N N . LEU A 1 114 ? -5.996 8.926 -15.582 1.00 78.31 114 LEU A N 1
ATOM 89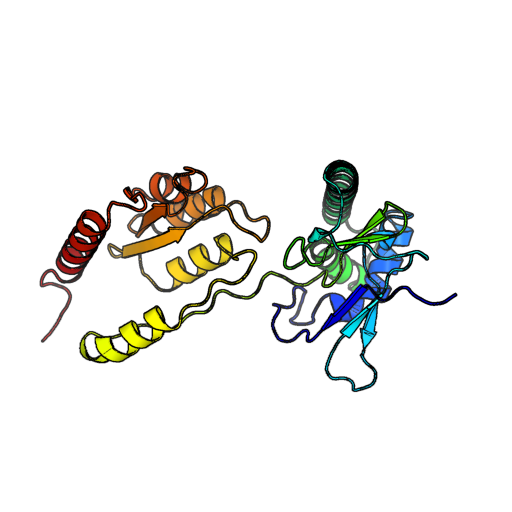6 C CA . LEU A 1 114 ? -5.551 7.530 -15.545 1.00 78.31 114 LEU A CA 1
ATOM 897 C C . LEU A 1 114 ? -4.030 7.370 -15.399 1.00 78.31 114 LEU A C 1
ATOM 899 O O . LEU A 1 114 ? -3.587 6.382 -14.813 1.00 78.31 114 LEU A O 1
ATOM 903 N N . VAL A 1 115 ? -3.228 8.324 -15.891 1.00 83.31 115 VAL A N 1
ATOM 904 C CA . VAL A 1 115 ? -1.756 8.212 -15.882 1.00 83.31 115 VAL A CA 1
ATOM 905 C C . VAL A 1 115 ? -1.170 8.138 -14.470 1.00 83.31 115 VAL A C 1
ATOM 907 O O . VAL A 1 115 ? -0.160 7.473 -14.272 1.00 83.31 115 VAL A O 1
ATOM 910 N N . GLN A 1 116 ? -1.831 8.735 -13.472 1.00 79.81 116 GLN A N 1
ATOM 911 C CA . GLN A 1 116 ? -1.375 8.684 -12.079 1.00 79.81 116 GLN A CA 1
ATOM 912 C C . GLN A 1 116 ? -1.298 7.246 -11.535 1.00 79.81 116 GLN A C 1
ATOM 914 O O . GLN A 1 116 ? -0.494 6.966 -10.657 1.00 79.81 116 GLN A O 1
ATOM 919 N N . TRP A 1 117 ? -2.090 6.318 -12.087 1.00 82.12 117 TRP A N 1
ATOM 920 C CA . TRP A 1 117 ? -2.192 4.942 -11.600 1.00 82.12 117 TRP A CA 1
ATOM 921 C C . TRP A 1 117 ? -1.128 3.993 -12.162 1.00 82.12 117 TRP A C 1
ATOM 923 O O . TRP A 1 117 ? -1.025 2.860 -11.699 1.00 82.12 117 TRP A O 1
ATOM 933 N N . VAL A 1 118 ? -0.339 4.408 -13.157 1.00 85.94 118 VAL A N 1
ATOM 934 C CA . VAL A 1 118 ? 0.580 3.502 -13.878 1.00 85.94 118 VAL A CA 1
ATOM 935 C C . VAL A 1 118 ? 1.794 3.074 -13.054 1.00 85.94 118 VAL A C 1
ATOM 937 O O . VAL A 1 118 ? 2.399 2.055 -13.360 1.00 85.94 118 VAL A O 1
ATOM 940 N N . CYS A 1 119 ? 2.121 3.811 -11.991 1.00 83.75 119 CYS A N 1
ATOM 941 C CA . CYS A 1 119 ? 3.160 3.437 -11.028 1.00 83.75 119 CYS A CA 1
ATOM 942 C C . CYS A 1 119 ? 2.600 2.717 -9.792 1.00 83.75 119 CYS A C 1
ATOM 944 O O . CYS A 1 119 ? 3.362 2.426 -8.878 1.00 83.75 119 CYS A O 1
ATOM 946 N N . HIS A 1 120 ? 1.291 2.449 -9.737 1.00 78.75 120 HIS A N 1
ATOM 947 C CA . HIS A 1 120 ? 0.687 1.688 -8.647 1.00 78.75 120 HIS A CA 1
ATOM 948 C C . HIS A 1 120 ? 0.601 0.214 -9.024 1.00 78.75 120 HIS A C 1
ATOM 950 O O . HIS A 1 120 ? 0.028 -0.129 -10.059 1.00 78.75 120 HIS A O 1
ATOM 956 N N . PHE A 1 121 ? 1.150 -0.637 -8.175 1.00 81.25 121 PHE A N 1
ATOM 957 C CA . PHE A 1 121 ? 1.128 -2.090 -8.280 1.00 81.25 121 PHE A CA 1
ATOM 958 C C . PHE A 1 121 ? 1.099 -2.670 -6.853 1.00 81.25 121 PHE A C 1
ATOM 960 O O . PHE A 1 121 ? 1.337 -1.912 -5.910 1.00 81.25 121 PHE A O 1
ATOM 967 N N . PRO A 1 122 ? 0.750 -3.957 -6.667 1.00 74.88 122 PRO A N 1
ATOM 968 C CA . PRO A 1 122 ? 0.515 -4.508 -5.332 1.00 74.88 122 PRO A CA 1
ATOM 969 C C . PRO A 1 122 ? 1.752 -4.487 -4.426 1.00 74.88 122 PRO A C 1
ATOM 971 O O . PRO A 1 122 ? 1.661 -3.983 -3.317 1.00 74.88 122 PRO A O 1
ATOM 974 N N . ASP A 1 123 ? 2.892 -4.984 -4.907 1.00 77.12 123 ASP A N 1
ATOM 975 C CA . ASP A 1 123 ? 4.137 -5.082 -4.138 1.00 77.12 123 ASP A CA 1
ATOM 976 C C . ASP A 1 123 ? 5.337 -5.408 -5.054 1.00 77.12 123 ASP A C 1
ATOM 978 O O . ASP A 1 123 ? 5.188 -5.651 -6.259 1.00 77.12 123 ASP A O 1
ATOM 982 N N . GLU A 1 124 ? 6.548 -5.420 -4.488 1.00 84.38 124 GLU A N 1
ATOM 983 C CA . GLU A 1 124 ? 7.792 -5.657 -5.232 1.00 84.38 124 GLU A CA 1
ATOM 984 C C . GLU A 1 124 ? 7.899 -7.062 -5.858 1.00 84.38 124 GLU A C 1
ATOM 986 O O . GLU A 1 124 ? 8.657 -7.233 -6.813 1.00 84.38 124 GLU A O 1
ATOM 991 N N . ALA A 1 125 ? 7.119 -8.060 -5.422 1.00 84.06 125 ALA A N 1
ATOM 992 C CA . ALA A 1 125 ? 7.100 -9.386 -6.052 1.00 84.06 125 ALA A CA 1
ATOM 993 C C . ALA A 1 125 ? 6.560 -9.343 -7.495 1.00 84.06 125 ALA A C 1
ATOM 995 O O . ALA A 1 125 ? 6.790 -10.267 -8.283 1.00 84.06 125 ALA A O 1
ATOM 996 N N . PHE A 1 126 ? 5.891 -8.251 -7.878 1.00 89.00 126 PHE A N 1
ATOM 997 C CA . PHE A 1 126 ? 5.454 -7.993 -9.250 1.00 89.00 126 PHE A CA 1
ATOM 998 C C . PHE A 1 126 ? 6.447 -7.163 -10.075 1.00 89.00 126 PHE A C 1
ATOM 1000 O O . PHE A 1 126 ? 6.124 -6.774 -11.202 1.00 89.00 126 PHE A O 1
ATOM 1007 N N . ILE A 1 127 ? 7.659 -6.926 -9.566 1.00 92.50 127 ILE A N 1
ATOM 1008 C CA . ILE A 1 127 ? 8.760 -6.315 -10.314 1.00 92.50 127 ILE A CA 1
ATOM 1009 C C . ILE A 1 127 ? 9.666 -7.415 -10.880 1.00 92.50 127 ILE A C 1
ATOM 1011 O O . ILE A 1 127 ? 10.073 -8.348 -10.186 1.00 92.50 127 ILE A O 1
ATOM 1015 N N . TYR A 1 128 ? 10.013 -7.276 -12.157 1.00 96.44 128 TYR A N 1
ATOM 1016 C CA . TYR A 1 128 ? 10.926 -8.173 -12.862 1.00 96.44 128 TYR A CA 1
ATOM 1017 C C . TYR A 1 128 ? 12.031 -7.359 -13.515 1.00 96.44 128 TYR A C 1
ATOM 1019 O O . TYR A 1 128 ? 11.750 -6.344 -14.149 1.00 96.44 128 TYR A O 1
ATOM 1027 N N . LEU A 1 129 ? 13.276 -7.807 -13.414 1.00 97.69 129 LEU A N 1
ATOM 1028 C CA . LEU A 1 129 ? 14.373 -7.225 -14.176 1.00 97.69 129 LEU A CA 1
ATOM 1029 C C . LEU A 1 129 ? 14.481 -7.955 -15.511 1.00 97.69 129 LEU A C 1
ATOM 1031 O O . LEU A 1 129 ? 14.635 -9.175 -15.544 1.00 97.69 129 LEU A O 1
ATOM 1035 N N . VAL A 1 130 ? 14.384 -7.209 -16.609 1.00 97.31 130 VAL A N 1
ATOM 1036 C CA . VAL A 1 130 ? 14.585 -7.725 -17.968 1.00 97.31 130 VAL A CA 1
ATOM 1037 C C . VAL A 1 130 ? 15.660 -6.879 -18.623 1.00 97.31 130 VAL A C 1
ATOM 1039 O O . VAL A 1 130 ? 15.445 -5.689 -18.850 1.00 97.31 130 VAL A O 1
ATOM 1042 N N . ASP A 1 131 ? 16.819 -7.483 -18.886 1.00 95.25 131 ASP A N 1
ATOM 1043 C CA . ASP A 1 131 ? 17.995 -6.785 -19.432 1.00 95.25 131 ASP A CA 1
ATOM 1044 C C . ASP A 1 131 ? 18.365 -5.528 -18.605 1.00 95.25 131 ASP A C 1
ATOM 1046 O O . ASP A 1 131 ? 18.475 -4.413 -19.113 1.00 95.25 131 ASP A O 1
ATOM 1050 N N . GLY A 1 132 ? 18.421 -5.684 -17.274 1.00 95.12 132 GLY A N 1
ATOM 1051 C CA . GLY A 1 132 ? 18.727 -4.602 -16.321 1.00 95.12 132 GLY A CA 1
ATOM 1052 C C . GLY A 1 132 ? 17.632 -3.536 -16.149 1.00 95.12 132 GLY A C 1
ATOM 1053 O O . GLY A 1 132 ? 17.799 -2.587 -15.381 1.00 95.12 132 GLY A O 1
ATOM 1054 N N . THR A 1 133 ? 16.498 -3.670 -16.840 1.00 97.44 133 THR A N 1
ATOM 1055 C CA . THR A 1 133 ? 15.375 -2.734 -16.732 1.00 97.44 133 THR A CA 1
ATOM 1056 C C . THR A 1 133 ? 14.277 -3.306 -15.833 1.00 97.44 133 THR A C 1
ATOM 1058 O O . THR A 1 133 ? 13.788 -4.401 -16.120 1.00 97.44 133 THR A O 1
ATOM 1061 N N . PRO A 1 134 ? 13.816 -2.581 -14.796 1.00 97.31 134 PRO A N 1
ATOM 1062 C CA . PRO A 1 134 ? 12.680 -3.018 -13.997 1.00 97.31 134 PRO A CA 1
ATOM 1063 C C . PRO A 1 134 ? 11.376 -2.861 -14.776 1.00 97.31 134 PRO A C 1
ATOM 1065 O O . PRO A 1 134 ? 11.057 -1.773 -15.259 1.00 97.31 134 PRO A O 1
ATOM 1068 N N . VAL A 1 135 ? 10.619 -3.948 -14.878 1.00 97.06 135 VAL A N 1
ATOM 1069 C CA . VAL A 1 135 ? 9.316 -4.038 -15.534 1.00 97.06 135 VAL A CA 1
ATOM 1070 C C . VAL A 1 135 ? 8.276 -4.445 -14.497 1.00 97.06 135 VAL A C 1
ATOM 1072 O O . VAL A 1 135 ? 8.362 -5.508 -13.885 1.00 97.06 135 VAL A O 1
ATOM 1075 N N . ILE A 1 136 ? 7.281 -3.584 -14.314 1.00 93.38 136 ILE A N 1
ATOM 1076 C CA . ILE A 1 136 ? 6.195 -3.745 -13.353 1.00 93.38 136 ILE A CA 1
ATOM 1077 C C . ILE A 1 136 ? 5.079 -4.560 -14.012 1.00 93.38 136 ILE A C 1
ATOM 1079 O O . ILE A 1 136 ? 4.520 -4.144 -15.034 1.00 93.38 136 ILE A O 1
ATOM 1083 N N . ALA A 1 137 ? 4.728 -5.704 -13.432 1.00 90.81 137 ALA A N 1
ATOM 1084 C CA . ALA A 1 137 ? 3.486 -6.422 -13.707 1.00 90.81 137 ALA A CA 1
ATOM 1085 C C . ALA A 1 137 ? 2.365 -5.925 -12.777 1.00 90.81 137 ALA A C 1
ATOM 1087 O O . ALA A 1 137 ? 2.625 -5.279 -11.769 1.00 90.81 137 ALA A O 1
ATOM 1088 N N . PHE A 1 138 ? 1.100 -6.188 -13.120 1.00 85.56 138 PHE A N 1
ATOM 1089 C CA . PHE A 1 138 ? -0.055 -5.749 -12.316 1.00 85.56 138 PHE A CA 1
ATOM 1090 C C . PHE A 1 138 ? -0.122 -4.238 -12.043 1.00 85.56 138 PHE A C 1
ATOM 1092 O O . PHE A 1 138 ? -0.816 -3.802 -11.131 1.00 85.56 138 PHE A O 1
ATOM 1099 N N . TRP A 1 139 ? 0.523 -3.406 -12.861 1.00 86.00 139 TRP A N 1
ATOM 1100 C CA . TRP A 1 139 ? 0.382 -1.959 -12.740 1.00 86.00 139 TRP A CA 1
ATOM 1101 C C . TRP A 1 139 ? -1.062 -1.504 -13.000 1.00 86.00 139 TRP A C 1
ATOM 1103 O O . TRP A 1 139 ? -1.825 -2.130 -13.746 1.00 86.00 139 TRP A O 1
ATOM 1113 N N . GLY A 1 140 ? -1.464 -0.404 -12.364 1.00 76.06 140 GLY A N 1
ATOM 1114 C CA . GLY A 1 140 ? -2.865 0.005 -12.295 1.00 76.06 140 GLY A CA 1
ATOM 1115 C C . GLY A 1 140 ? -3.706 -0.871 -11.358 1.00 76.06 140 GLY A C 1
ATOM 1116 O O . GLY A 1 140 ? -4.941 -0.822 -11.407 1.00 76.06 140 GLY A O 1
ATOM 1117 N N . LYS A 1 141 ? -3.060 -1.680 -10.513 1.00 72.50 141 LYS A N 1
ATOM 1118 C CA . LYS A 1 141 ? -3.685 -2.384 -9.394 1.00 72.50 141 LYS A CA 1
ATOM 1119 C C . LYS A 1 141 ? -3.185 -1.812 -8.084 1.00 72.50 141 LYS A C 1
ATOM 1121 O O . LYS A 1 141 ? -2.010 -1.512 -7.930 1.00 72.50 141 LYS A O 1
ATOM 1126 N N . GLY A 1 142 ? -4.117 -1.627 -7.163 1.00 65.19 142 GLY A N 1
ATOM 1127 C CA . GLY A 1 142 ? -3.790 -1.308 -5.789 1.00 65.19 142 GLY A CA 1
ATOM 1128 C C . GLY A 1 142 ? -3.489 -2.594 -5.049 1.00 65.19 142 GLY A C 1
ATOM 1129 O O . GLY A 1 142 ? -3.767 -3.691 -5.548 1.00 65.19 142 GLY A O 1
ATOM 1130 N N . CYS A 1 143 ? -2.996 -2.437 -3.832 1.00 68.56 143 CYS A N 1
ATOM 1131 C CA . CYS A 1 143 ? -2.944 -3.542 -2.902 1.00 68.56 143 CYS A CA 1
ATOM 1132 C C . CYS A 1 143 ? -4.302 -4.213 -2.735 1.00 68.56 143 CYS A C 1
ATOM 1134 O O . CYS A 1 143 ? -5.366 -3.653 -3.050 1.00 68.56 143 CYS A O 1
ATOM 1136 N N . MET A 1 144 ? -4.253 -5.449 -2.248 1.00 67.62 144 MET A N 1
ATOM 1137 C CA . MET A 1 144 ? -5.458 -6.140 -1.826 1.00 67.62 144 MET A CA 1
ATOM 1138 C C . MET A 1 144 ? -6.231 -5.236 -0.863 1.00 67.62 144 MET A C 1
ATOM 1140 O O . MET A 1 144 ? -5.647 -4.560 -0.019 1.00 67.62 144 MET A O 1
ATOM 1144 N N . ALA A 1 145 ? -7.551 -5.160 -1.029 1.00 72.12 145 ALA A N 1
ATOM 1145 C CA . ALA A 1 145 ? -8.349 -4.411 -0.071 1.00 72.12 145 ALA A CA 1
ATOM 1146 C C . ALA A 1 145 ? -8.209 -5.080 1.309 1.00 72.12 145 ALA A C 1
ATOM 1148 O O . ALA A 1 145 ? -8.240 -6.315 1.366 1.00 72.12 145 ALA A O 1
ATOM 1149 N N . PRO A 1 146 ? -8.105 -4.305 2.406 1.00 80.38 146 PRO A N 1
ATOM 1150 C CA . PRO A 1 146 ? -8.105 -4.874 3.745 1.00 80.38 146 PRO A CA 1
ATOM 1151 C C . PRO A 1 146 ? -9.319 -5.782 3.934 1.00 80.38 146 PRO A C 1
ATOM 1153 O O . PRO A 1 146 ? -10.457 -5.386 3.646 1.00 80.38 146 PRO A O 1
ATOM 1156 N N . ARG A 1 147 ? -9.087 -7.005 4.411 1.00 82.25 147 ARG A N 1
ATOM 1157 C CA . ARG A 1 147 ? -10.171 -7.929 4.744 1.00 82.25 147 ARG A CA 1
ATOM 1158 C C . ARG A 1 147 ? -10.831 -7.460 6.037 1.00 82.25 147 ARG A C 1
ATOM 1160 O O . ARG A 1 147 ? -10.166 -7.251 7.045 1.00 82.25 147 ARG A O 1
ATOM 1167 N N . VAL A 1 148 ? -12.150 -7.289 6.004 1.00 84.44 148 VAL A N 1
ATOM 1168 C CA . VAL A 1 148 ? -12.949 -6.951 7.187 1.00 84.44 148 VAL A CA 1
ATOM 1169 C C . VAL A 1 148 ? -13.731 -8.191 7.587 1.00 84.44 148 VAL A C 1
ATOM 1171 O O . VAL A 1 148 ? -14.610 -8.626 6.849 1.00 84.44 148 VAL A O 1
ATOM 1174 N N . HIS A 1 149 ? -13.417 -8.743 8.757 1.00 86.44 149 HIS A N 1
ATOM 1175 C CA . HIS A 1 149 ? -14.054 -9.959 9.275 1.00 86.44 149 HIS A CA 1
ATOM 1176 C C . HIS A 1 149 ? -15.429 -9.709 9.921 1.00 86.44 149 HIS A C 1
ATOM 1178 O O . HIS A 1 149 ? -16.092 -10.654 10.329 1.00 86.44 149 HIS A O 1
ATOM 1184 N N . GLY A 1 150 ? -15.876 -8.450 9.965 1.00 84.25 150 GLY A N 1
ATOM 1185 C CA . GLY A 1 150 ? -17.152 -8.042 10.552 1.00 84.25 150 GLY A CA 1
ATOM 1186 C C . GLY A 1 150 ? -17.006 -7.490 11.970 1.00 84.25 150 GLY A C 1
ATOM 1187 O O . GLY A 1 150 ? -15.899 -7.336 12.484 1.00 84.25 150 GLY A O 1
ATOM 1188 N N . MET A 1 151 ? -18.141 -7.143 12.573 1.00 86.81 151 MET A N 1
ATOM 1189 C CA . MET A 1 151 ? -18.244 -6.764 13.982 1.00 86.81 151 MET A CA 1
ATOM 1190 C C . MET A 1 151 ? -18.872 -7.934 14.729 1.00 86.81 151 MET A C 1
ATOM 1192 O O . MET A 1 151 ? -19.819 -8.524 14.221 1.00 86.81 151 MET A O 1
ATOM 1196 N N . PHE A 1 152 ? -18.346 -8.249 15.909 1.00 89.00 152 PHE A N 1
ATOM 1197 C CA . PHE A 1 152 ? -18.785 -9.394 16.702 1.00 89.00 152 PHE A CA 1
ATOM 1198 C C . PHE A 1 152 ? -19.433 -8.904 17.995 1.00 89.00 152 PHE A C 1
ATOM 1200 O O . PHE A 1 152 ? -18.814 -8.155 18.758 1.00 89.00 152 PHE A O 1
ATOM 1207 N N . ALA A 1 153 ? -20.665 -9.333 18.248 1.00 87.56 153 ALA A N 1
ATOM 1208 C CA . ALA A 1 153 ? -21.324 -9.160 19.533 1.00 87.56 153 ALA A CA 1
ATOM 1209 C C . ALA A 1 153 ? -20.709 -10.082 20.605 1.00 87.56 153 ALA A C 1
ATOM 1211 O O . ALA A 1 153 ? -19.897 -10.969 20.329 1.00 87.56 153 ALA A O 1
ATOM 1212 N N . ALA A 1 154 ? -21.082 -9.863 21.868 1.00 85.62 154 ALA A N 1
ATOM 1213 C CA . ALA A 1 154 ? -20.515 -10.605 22.995 1.00 85.62 154 ALA A CA 1
ATOM 1214 C C . ALA A 1 154 ? -20.773 -12.124 22.918 1.00 85.62 154 ALA A C 1
ATOM 1216 O O . ALA A 1 154 ? -19.905 -12.916 23.294 1.00 85.62 154 ALA A O 1
ATOM 1217 N N . ASP A 1 155 ? -21.939 -12.531 22.421 1.00 90.00 155 ASP A N 1
ATOM 1218 C CA . ASP A 1 155 ? -22.338 -13.924 22.196 1.00 90.00 155 ASP A CA 1
ATOM 1219 C C . ASP A 1 155 ? -21.663 -14.559 20.966 1.00 90.00 155 ASP A C 1
ATOM 1221 O O . ASP A 1 155 ? -21.539 -15.781 20.890 1.00 90.00 155 ASP A O 1
ATOM 1225 N N . GLU A 1 156 ? -21.115 -13.749 20.058 1.00 93.69 156 GLU A N 1
ATOM 1226 C CA . GLU A 1 156 ? -20.353 -14.195 18.885 1.00 93.69 156 GLU A CA 1
ATOM 1227 C C . GLU A 1 156 ? -18.858 -14.413 19.169 1.00 93.69 156 GLU A C 1
ATOM 1229 O O . GLU A 1 156 ? -18.091 -14.736 18.258 1.00 93.69 156 GLU A O 1
ATOM 1234 N N . ARG A 1 157 ? -18.422 -14.315 20.435 1.00 91.19 157 ARG A N 1
ATOM 1235 C CA . ARG A 1 157 ? -17.031 -14.579 20.851 1.00 91.19 157 ARG A CA 1
ATOM 1236 C C . ARG A 1 157 ? -16.438 -15.872 20.256 1.00 91.19 157 ARG A C 1
ATOM 1238 O O . ARG A 1 157 ? -15.278 -15.817 19.848 1.00 91.19 157 ARG A O 1
ATOM 1245 N N . PRO A 1 158 ? -17.148 -17.018 20.181 1.00 94.25 158 PRO A N 1
ATOM 1246 C CA . PRO A 1 158 ? -16.599 -18.220 19.549 1.00 94.25 158 PRO A CA 1
ATOM 1247 C C . PRO A 1 158 ? -16.235 -18.021 18.069 1.00 94.25 158 PRO A C 1
ATOM 1249 O O . PRO A 1 158 ? -15.179 -18.482 17.644 1.00 94.25 158 PRO A O 1
ATOM 1252 N N . HIS A 1 159 ? -17.056 -17.286 17.311 1.00 92.00 159 HIS A N 1
ATOM 1253 C CA . HIS A 1 159 ? -16.793 -16.976 15.901 1.00 92.00 159 HIS A CA 1
ATOM 1254 C C . HIS A 1 159 ? -15.603 -16.023 15.745 1.00 92.00 159 HIS A C 1
ATOM 1256 O O . HIS A 1 159 ? -14.760 -16.241 14.878 1.00 92.00 159 HIS A O 1
ATOM 1262 N N . LEU A 1 160 ? -15.481 -15.020 16.625 1.00 91.12 160 LEU A N 1
ATOM 1263 C CA . LEU A 1 160 ? -14.303 -14.149 16.669 1.00 91.12 160 LEU A CA 1
ATOM 1264 C C . LEU A 1 160 ? -13.022 -14.962 16.906 1.00 91.12 160 LEU A C 1
ATOM 1266 O O . LEU A 1 160 ? -12.047 -14.800 16.179 1.00 91.12 160 LEU A O 1
ATOM 1270 N N . MET A 1 161 ? -13.028 -15.855 17.903 1.00 93.38 161 MET A N 1
ATOM 1271 C CA . MET A 1 161 ? -11.863 -16.687 18.226 1.00 93.38 161 MET A CA 1
ATOM 1272 C C . MET A 1 161 ? -11.477 -17.612 17.070 1.00 93.38 161 MET A C 1
ATOM 1274 O O . MET A 1 161 ? -10.291 -17.780 16.800 1.00 93.38 161 MET A O 1
ATOM 1278 N N . GLN A 1 162 ? -12.459 -18.193 16.377 1.00 92.06 162 GLN A N 1
ATOM 1279 C CA . GLN A 1 162 ? -12.198 -18.979 15.175 1.00 92.06 162 GLN A CA 1
ATOM 1280 C C . GLN A 1 162 ? -11.532 -18.121 14.092 1.00 92.06 162 GLN A C 1
ATOM 1282 O O . GLN A 1 162 ? -10.485 -18.508 13.582 1.00 92.06 162 GLN A O 1
ATOM 1287 N N . GLY A 1 163 ? -12.083 -16.938 13.804 1.00 88.75 163 GLY A N 1
ATOM 1288 C CA . GLY A 1 163 ? -11.520 -16.025 12.811 1.00 88.75 163 GLY A CA 1
ATOM 1289 C C . GLY A 1 163 ? -10.079 -15.618 13.123 1.00 88.75 163 GLY A C 1
ATOM 1290 O O . GLY A 1 163 ? -9.248 -15.622 12.224 1.00 88.75 163 GLY A O 1
ATOM 1291 N N . VAL A 1 164 ? -9.762 -15.335 14.392 1.00 89.44 164 VAL A N 1
ATOM 1292 C CA . VAL A 1 164 ? -8.393 -15.009 14.837 1.00 89.44 164 VAL A CA 1
ATOM 1293 C C . VAL A 1 164 ? -7.433 -16.188 14.636 1.00 89.44 164 VAL A C 1
ATOM 1295 O O . VAL A 1 164 ? -6.311 -15.984 14.181 1.00 89.44 164 VAL A O 1
ATOM 1298 N N . ASN A 1 165 ? -7.863 -17.418 14.931 1.00 90.12 165 ASN A N 1
ATOM 1299 C CA . ASN A 1 165 ? -7.034 -18.621 14.774 1.00 90.12 165 ASN A CA 1
ATOM 1300 C C . ASN A 1 165 ? -6.774 -19.000 13.305 1.00 90.12 165 ASN A C 1
ATOM 1302 O O . ASN A 1 165 ? -5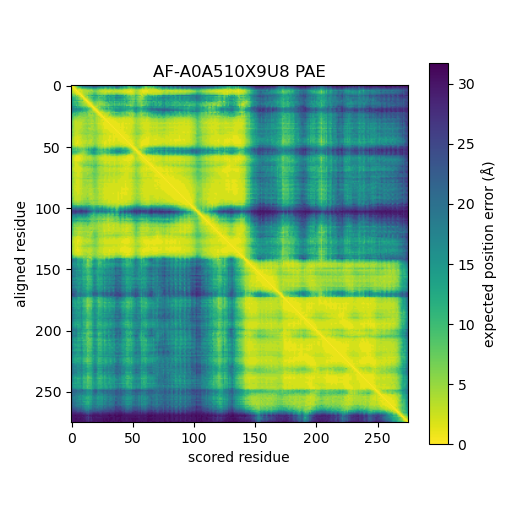.847 -19.758 13.027 1.00 90.12 165 ASN A O 1
ATOM 1306 N N . GLU A 1 166 ? -7.598 -18.507 12.380 1.00 87.81 166 GLU A N 1
ATOM 1307 C CA . GLU A 1 166 ? -7.487 -18.750 10.938 1.00 87.81 166 GLU A CA 1
ATOM 1308 C C . GLU A 1 166 ? -6.734 -17.629 10.199 1.00 87.81 166 GLU A C 1
ATOM 1310 O O . GLU A 1 166 ? -6.599 -17.693 8.976 1.00 87.81 166 GLU A O 1
ATOM 1315 N N . LEU A 1 167 ? -6.240 -16.601 10.904 1.00 82.81 167 LEU A N 1
ATOM 1316 C CA . LEU A 1 167 ? -5.464 -15.526 10.285 1.00 82.81 167 LEU A CA 1
ATOM 1317 C C . LEU A 1 167 ? -4.143 -16.067 9.729 1.00 82.81 167 LEU A C 1
ATOM 1319 O O . LEU A 1 167 ? -3.361 -16.709 10.430 1.00 82.81 167 LEU A O 1
ATOM 1323 N N . ILE A 1 168 ? -3.888 -15.760 8.461 1.00 72.31 168 ILE A N 1
ATOM 1324 C CA . ILE A 1 168 ? -2.648 -16.075 7.754 1.00 72.31 168 ILE A CA 1
ATOM 1325 C C . ILE A 1 168 ? -2.043 -14.746 7.310 1.00 72.31 168 ILE A C 1
ATOM 1327 O O . ILE A 1 168 ? -2.767 -13.867 6.839 1.00 72.31 168 ILE A O 1
ATOM 1331 N N . ALA A 1 169 ? -0.734 -14.590 7.500 1.00 64.88 169 ALA A N 1
ATOM 1332 C CA . ALA A 1 169 ? -0.011 -13.426 7.012 1.00 64.88 169 ALA A CA 1
ATOM 1333 C C . ALA A 1 169 ? 0.131 -13.504 5.484 1.00 64.88 169 ALA A C 1
ATOM 1335 O O . ALA A 1 169 ? 0.572 -14.525 4.956 1.00 64.88 169 ALA A O 1
ATOM 1336 N N . ASP A 1 170 ? -0.243 -12.421 4.806 1.00 59.94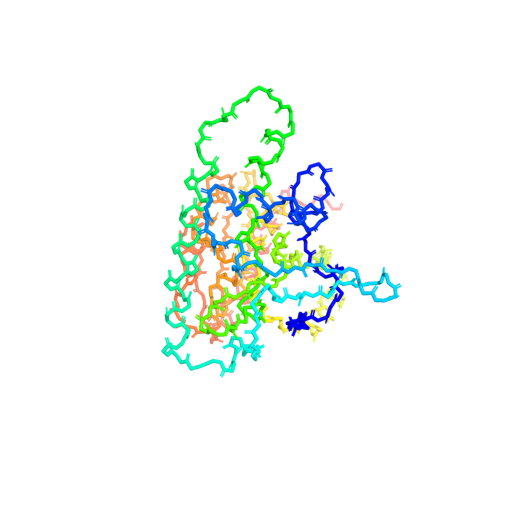 170 ASP A N 1
ATOM 1337 C CA . ASP A 1 170 ? 0.026 -12.200 3.385 1.00 59.94 170 ASP A CA 1
ATOM 1338 C C . ASP A 1 170 ? 1.283 -11.317 3.252 1.00 59.94 170 ASP A C 1
ATOM 1340 O O . ASP A 1 170 ? 1.541 -10.466 4.110 1.00 59.94 170 ASP A O 1
ATOM 1344 N N . ASP A 1 171 ? 2.056 -11.491 2.177 1.00 52.25 171 ASP A N 1
ATOM 1345 C CA . ASP A 1 171 ? 3.203 -10.624 1.888 1.00 52.25 171 ASP A CA 1
ATOM 1346 C C . ASP A 1 171 ? 2.724 -9.196 1.537 1.00 52.25 171 ASP A C 1
ATOM 1348 O O . ASP A 1 171 ? 1.757 -9.021 0.797 1.00 52.25 171 ASP A O 1
ATOM 1352 N N . ALA A 1 172 ? 3.416 -8.178 2.071 1.00 63.34 172 ALA A N 1
ATOM 1353 C CA . ALA A 1 172 ? 3.179 -6.740 1.852 1.00 63.34 172 ALA A CA 1
ATOM 1354 C C . ALA A 1 172 ? 1.779 -6.215 2.281 1.00 63.34 172 ALA A C 1
ATOM 1356 O O . ALA A 1 172 ? 0.898 -5.970 1.450 1.00 63.34 172 ALA A O 1
ATOM 1357 N N . PRO A 1 173 ? 1.556 -5.954 3.586 1.00 69.19 173 PRO A N 1
ATOM 1358 C CA . PRO A 1 173 ? 0.245 -5.565 4.087 1.00 69.19 173 PRO A CA 1
ATOM 1359 C C . PRO A 1 173 ? -0.158 -4.143 3.644 1.00 69.19 173 PRO A C 1
ATOM 1361 O O . PRO A 1 173 ? 0.637 -3.203 3.763 1.00 69.19 173 PRO A O 1
ATOM 1364 N N . PRO A 1 174 ? -1.427 -3.931 3.238 1.00 84.25 174 PRO A N 1
ATOM 1365 C CA . PRO A 1 174 ? -2.002 -2.612 2.981 1.00 84.25 174 PRO A CA 1
ATOM 1366 C C . PRO A 1 174 ? -2.317 -1.888 4.293 1.00 84.25 174 PRO A C 1
ATOM 1368 O O . PRO A 1 174 ? -3.479 -1.606 4.605 1.00 84.25 174 PRO A O 1
ATOM 1371 N N . LEU A 1 175 ? -1.293 -1.627 5.104 1.00 89.06 175 LEU A N 1
ATOM 1372 C CA . LEU A 1 175 ? -1.413 -1.071 6.450 1.00 89.06 175 LEU A CA 1
ATOM 1373 C C . LEU A 1 175 ? -2.173 0.261 6.450 1.00 89.06 175 LEU A C 1
ATOM 1375 O O . LEU A 1 175 ? -3.125 0.435 7.209 1.00 89.06 175 LEU A O 1
ATOM 1379 N N . GLY A 1 176 ? -1.821 1.185 5.560 1.00 90.06 176 GLY A N 1
ATOM 1380 C CA . GLY A 1 176 ? -2.460 2.491 5.448 1.00 90.06 176 GLY A CA 1
ATOM 1381 C C . GLY A 1 176 ? -3.942 2.402 5.074 1.00 90.06 176 GLY A C 1
ATOM 1382 O O . GLY A 1 176 ? -4.771 3.121 5.636 1.00 90.06 176 GLY A O 1
ATOM 1383 N N . ASP A 1 177 ? -4.306 1.503 4.156 1.00 87.00 177 ASP A N 1
ATOM 1384 C CA . ASP A 1 177 ? -5.714 1.247 3.821 1.00 87.00 177 ASP A CA 1
ATOM 1385 C C . ASP A 1 177 ? -6.444 0.557 4.981 1.00 87.00 177 ASP A C 1
ATOM 1387 O O . ASP A 1 177 ? -7.609 0.868 5.241 1.00 87.00 177 ASP A O 1
ATOM 1391 N N . SER A 1 178 ? -5.765 -0.335 5.706 1.00 90.94 178 SER A N 1
ATOM 1392 C CA . SER A 1 178 ? -6.310 -1.040 6.871 1.00 90.94 178 SER A CA 1
ATOM 1393 C C . SER A 1 178 ? -6.636 -0.067 8.002 1.00 90.94 178 SER A C 1
ATOM 1395 O O . SER A 1 178 ? -7.731 -0.134 8.558 1.00 90.94 178 SER A O 1
ATOM 1397 N N . LEU A 1 179 ? -5.755 0.902 8.273 1.00 94.94 179 LEU A N 1
ATOM 1398 C CA . LEU A 1 179 ? -5.987 1.968 9.253 1.00 94.94 179 LEU A CA 1
ATOM 1399 C C . LEU A 1 179 ? -7.190 2.837 8.875 1.00 94.94 179 LEU A C 1
ATOM 1401 O O . LEU A 1 179 ? -8.070 3.061 9.706 1.00 94.94 179 LEU A O 1
ATOM 1405 N N . LEU A 1 180 ? -7.275 3.286 7.616 1.00 93.06 180 LEU A N 1
ATOM 1406 C CA . LEU A 1 180 ? -8.433 4.054 7.147 1.00 93.06 180 LEU A CA 1
ATOM 1407 C C . LEU A 1 180 ? -9.727 3.251 7.269 1.00 93.06 180 LEU A C 1
ATOM 1409 O O . LEU A 1 180 ? -10.755 3.787 7.684 1.00 93.06 180 LEU A O 1
ATOM 1413 N N . ARG A 1 181 ? -9.691 1.967 6.898 1.00 92.12 181 ARG A N 1
ATOM 1414 C CA . ARG A 1 181 ? -10.877 1.119 6.941 1.00 92.12 181 ARG A CA 1
ATOM 1415 C C . ARG A 1 181 ? -11.327 0.866 8.374 1.00 92.12 181 ARG A C 1
ATOM 1417 O O . ARG A 1 181 ? -12.523 0.951 8.632 1.00 92.12 181 ARG A O 1
ATOM 1424 N N . ALA A 1 182 ? -10.397 0.607 9.289 1.00 94.00 182 ALA A N 1
ATOM 1425 C CA . ALA A 1 182 ? -10.688 0.436 10.706 1.00 94.00 182 ALA A CA 1
ATOM 1426 C C . ALA A 1 182 ? -11.269 1.718 11.323 1.00 94.00 182 ALA A C 1
ATOM 1428 O O . ALA A 1 182 ? -12.290 1.652 12.002 1.00 94.00 182 ALA A O 1
ATOM 1429 N N . ALA A 1 183 ? -10.702 2.890 11.012 1.00 95.25 183 ALA A N 1
ATOM 1430 C CA . ALA A 1 183 ? -11.219 4.174 11.489 1.00 95.25 183 ALA A CA 1
ATOM 1431 C C . ALA A 1 183 ? -12.663 4.447 11.024 1.00 95.25 183 ALA A C 1
ATOM 1433 O O . ALA A 1 183 ? -13.441 5.042 11.757 1.00 95.25 183 ALA A O 1
ATOM 1434 N N . GLN A 1 184 ? -13.063 3.981 9.836 1.00 92.81 184 GLN A N 1
ATOM 1435 C CA . GLN A 1 184 ? -14.447 4.108 9.349 1.00 92.81 184 GLN A CA 1
ATOM 1436 C C . GLN A 1 184 ? -15.452 3.189 10.059 1.00 92.81 184 GLN A C 1
ATOM 1438 O O . GLN A 1 184 ? -16.657 3.396 9.920 1.00 92.81 184 GLN A O 1
ATOM 1443 N N . LEU A 1 185 ? -14.987 2.145 10.751 1.00 90.81 185 LEU A N 1
ATOM 1444 C CA . LEU A 1 185 ? -15.848 1.204 11.479 1.00 90.81 185 LEU A CA 1
ATOM 1445 C C . LEU A 1 185 ? -16.186 1.690 12.890 1.00 90.81 185 LEU A C 1
ATOM 1447 O O . LEU A 1 185 ? -17.049 1.111 13.548 1.00 90.81 185 LEU A O 1
ATOM 1451 N N . VAL A 1 186 ? -15.509 2.736 13.353 1.00 90.94 186 VAL A N 1
ATOM 1452 C CA . VAL A 1 186 ? -15.679 3.314 14.681 1.00 90.94 186 VAL A CA 1
ATOM 1453 C C . VAL A 1 186 ? -16.043 4.788 14.571 1.00 90.94 186 VAL A C 1
ATOM 1455 O O . VAL A 1 186 ? -15.870 5.427 13.537 1.00 90.94 186 VAL A O 1
ATOM 1458 N N . ASP A 1 187 ? -16.577 5.325 15.658 1.00 90.19 187 ASP A N 1
ATOM 1459 C CA . ASP A 1 187 ? -16.942 6.730 15.765 1.00 90.19 187 ASP A CA 1
ATOM 1460 C C . ASP A 1 187 ? -16.070 7.388 16.827 1.00 90.19 187 ASP A C 1
ATOM 1462 O O . ASP A 1 187 ? -16.416 7.390 18.004 1.00 90.19 187 ASP A O 1
ATOM 1466 N N . GLY A 1 188 ? -14.924 7.913 16.398 1.00 93.06 188 GLY A N 1
ATOM 1467 C CA . GLY A 1 188 ? -14.044 8.732 17.225 1.00 93.06 188 GLY A CA 1
ATOM 1468 C C . GLY A 1 188 ? -14.287 10.236 17.109 1.00 93.06 188 GLY A C 1
ATOM 1469 O O . GLY A 1 188 ? -13.410 11.016 17.477 1.00 93.06 188 GLY A O 1
ATOM 1470 N N . GLN A 1 189 ? -15.410 10.669 16.529 1.00 93.75 189 GLN A N 1
ATOM 1471 C CA . GLN A 1 189 ? -15.791 12.087 16.519 1.00 93.75 189 GLN A CA 1
ATOM 1472 C C . GLN A 1 189 ? -16.596 12.406 17.773 1.00 93.75 189 GLN A C 1
ATOM 1474 O O . GLN A 1 189 ? -16.198 13.249 18.577 1.00 93.75 189 GLN A O 1
ATOM 1479 N N . GLU A 1 190 ? -17.687 11.671 17.971 1.00 90.31 190 GLU A N 1
ATOM 1480 C CA . GLU A 1 190 ? -18.631 11.931 19.057 1.00 90.31 190 GLU A CA 1
ATOM 1481 C C . GLU A 1 190 ? -18.388 11.032 20.272 1.00 90.31 190 GLU A C 1
ATOM 1483 O O . GLU A 1 190 ? -18.841 11.346 21.375 1.00 90.31 190 GLU A O 1
ATOM 1488 N N . ARG A 1 191 ? -17.658 9.922 20.109 1.00 88.50 191 ARG A N 1
ATOM 1489 C CA . ARG A 1 191 ? -17.443 8.906 21.151 1.00 88.50 191 ARG A CA 1
ATOM 1490 C C . ARG A 1 191 ? -15.972 8.539 21.285 1.00 88.50 191 ARG A C 1
ATOM 1492 O O . ARG A 1 191 ? -15.193 8.721 20.359 1.00 88.50 191 ARG A O 1
ATOM 1499 N N . ASP A 1 192 ? -15.589 8.041 22.458 1.00 89.81 192 ASP A N 1
ATOM 1500 C CA . ASP A 1 192 ? -14.258 7.455 22.614 1.00 89.81 192 ASP A CA 1
ATOM 1501 C C . ASP A 1 192 ? -14.216 6.136 21.851 1.00 89.81 192 ASP A C 1
ATOM 1503 O O . ASP A 1 192 ? -15.068 5.264 22.036 1.00 89.81 192 ASP A O 1
ATOM 1507 N N . ALA A 1 193 ? -13.217 6.000 20.988 1.00 91.44 193 ALA A N 1
ATOM 1508 C CA . ALA A 1 193 ? -13.006 4.812 20.183 1.00 91.44 193 ALA A CA 1
ATOM 1509 C C . ALA A 1 193 ? -11.562 4.337 20.333 1.00 91.44 193 ALA A C 1
ATOM 1511 O O . ALA A 1 193 ? -10.635 5.135 20.490 1.00 91.44 193 ALA A O 1
ATOM 1512 N N . VAL A 1 194 ? -11.377 3.019 20.288 1.00 92.88 194 VAL A N 1
ATOM 1513 C CA . VAL A 1 194 ? -10.066 2.388 20.424 1.00 92.88 194 VAL A CA 1
ATOM 1514 C C . VAL A 1 194 ? -9.860 1.408 19.281 1.00 92.88 194 VAL A C 1
ATOM 1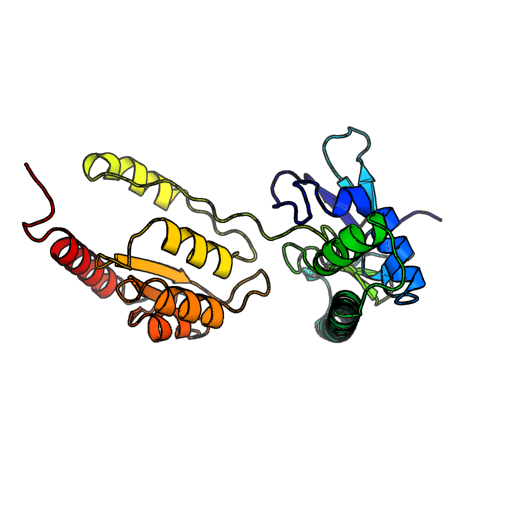516 O O . VAL A 1 194 ? -10.696 0.540 19.038 1.00 92.88 194 VAL A O 1
ATOM 1519 N N . ILE A 1 195 ? -8.724 1.535 18.603 1.00 95.19 195 ILE A N 1
ATOM 1520 C CA . ILE A 1 195 ? -8.198 0.527 17.681 1.00 95.19 195 ILE A CA 1
ATOM 1521 C C . ILE A 1 195 ? -6.934 -0.057 18.312 1.00 95.19 195 ILE A C 1
ATOM 1523 O O . ILE A 1 195 ? -6.144 0.672 18.909 1.00 95.19 195 ILE A O 1
ATOM 1527 N N . LEU A 1 196 ? -6.743 -1.368 18.177 1.00 94.50 196 LEU A N 1
ATOM 1528 C CA . LEU A 1 196 ? -5.480 -2.043 18.463 1.00 94.50 196 LEU A CA 1
ATOM 1529 C C . LEU A 1 196 ? -4.948 -2.618 17.149 1.00 94.50 196 LEU A C 1
ATOM 1531 O O . LEU A 1 196 ? -5.580 -3.492 16.558 1.00 94.50 196 LEU A O 1
ATOM 1535 N N . ALA A 1 197 ? -3.819 -2.098 16.682 1.00 93.81 197 ALA A N 1
ATOM 1536 C CA . ALA A 1 197 ? -3.174 -2.504 15.443 1.00 93.81 197 ALA A CA 1
ATOM 1537 C C . ALA A 1 197 ? -1.964 -3.391 15.746 1.00 93.81 197 ALA A C 1
ATOM 1539 O O . ALA A 1 197 ? -1.078 -2.988 16.490 1.00 93.81 197 ALA A O 1
ATOM 1540 N N . PHE A 1 198 ? -1.920 -4.582 15.155 1.00 91.25 198 PHE A N 1
ATOM 1541 C CA . PHE A 1 198 ? -0.785 -5.500 15.235 1.00 91.25 198 PHE A CA 1
ATOM 1542 C C . PHE A 1 198 ? 0.072 -5.309 13.990 1.00 91.25 198 PHE A C 1
ATOM 1544 O O . PHE A 1 198 ? -0.427 -5.505 12.882 1.00 91.25 198 PHE A O 1
ATOM 1551 N N . ILE A 1 199 ? 1.312 -4.853 14.164 1.00 90.12 199 ILE A N 1
ATOM 1552 C CA . ILE A 1 199 ? 2.157 -4.398 13.058 1.00 90.12 199 ILE A CA 1
ATOM 1553 C C . ILE A 1 199 ? 3.576 -4.938 13.249 1.00 90.12 199 ILE A C 1
ATOM 1555 O O . ILE A 1 199 ? 4.153 -4.820 14.325 1.00 90.12 199 ILE A O 1
ATOM 1559 N N . ASP A 1 200 ? 4.142 -5.519 12.199 1.00 85.00 200 ASP A N 1
ATOM 1560 C CA . ASP A 1 200 ? 5.497 -6.080 12.149 1.00 85.00 200 ASP A CA 1
ATOM 1561 C C . ASP A 1 200 ? 6.448 -5.293 11.225 1.00 85.00 200 ASP A C 1
ATOM 1563 O O . ASP A 1 200 ? 7.604 -5.674 11.047 1.00 85.00 200 ASP A O 1
ATOM 1567 N N . GLY A 1 201 ? 5.986 -4.177 10.654 1.00 84.81 201 GLY A N 1
ATOM 1568 C CA . GLY A 1 201 ? 6.774 -3.355 9.744 1.00 84.81 201 GLY A CA 1
ATOM 1569 C C . GLY A 1 201 ? 6.042 -2.109 9.248 1.00 84.81 201 GLY A C 1
ATOM 1570 O O . GLY A 1 201 ? 5.236 -1.505 9.958 1.00 84.81 201 GLY A O 1
ATOM 1571 N N . VAL A 1 202 ? 6.362 -1.704 8.020 1.00 86.06 202 VAL A N 1
ATOM 1572 C CA . VAL A 1 202 ? 5.787 -0.534 7.336 1.00 86.06 202 VAL A CA 1
ATOM 1573 C C . VAL A 1 202 ? 4.717 -0.950 6.330 1.00 86.06 202 VAL A C 1
ATOM 1575 O O . VAL A 1 202 ? 4.576 -2.128 6.006 1.00 86.06 202 VAL A O 1
ATOM 1578 N N . ASP A 1 203 ? 3.963 0.020 5.815 1.00 85.88 203 ASP A N 1
ATOM 1579 C CA . ASP A 1 203 ? 3.014 -0.221 4.731 1.00 85.88 203 ASP A CA 1
ATOM 1580 C C . ASP A 1 203 ? 3.705 -0.814 3.491 1.00 85.88 203 ASP A C 1
ATOM 1582 O O . ASP A 1 203 ? 4.635 -0.226 2.935 1.00 85.88 203 ASP A O 1
ATOM 1586 N N . GLY A 1 204 ? 3.216 -1.968 3.030 1.00 75.50 204 GLY A N 1
ATOM 1587 C CA . GLY A 1 204 ? 3.741 -2.660 1.849 1.00 75.50 204 GLY A CA 1
ATOM 1588 C C . GLY A 1 204 ? 3.327 -2.028 0.515 1.00 75.50 204 GLY A C 1
ATOM 1589 O O . GLY A 1 204 ? 3.790 -2.450 -0.539 1.00 75.50 204 GLY A O 1
ATOM 1590 N N . CYS A 1 205 ? 2.475 -1.002 0.553 1.00 75.44 205 CYS A N 1
ATOM 1591 C CA . CYS A 1 205 ? 1.785 -0.410 -0.594 1.00 75.44 205 CYS A CA 1
ATOM 1592 C C . CYS A 1 205 ? 2.273 1.006 -0.923 1.00 75.44 205 CYS A C 1
ATOM 1594 O O . CYS A 1 205 ? 1.652 1.723 -1.719 1.00 75.44 205 CYS A O 1
ATOM 1596 N N . GLY A 1 206 ? 3.368 1.438 -0.289 1.00 73.62 206 GLY A N 1
ATOM 1597 C CA . GLY A 1 206 ? 3.982 2.748 -0.490 1.00 73.62 206 GLY A CA 1
ATOM 1598 C C . GLY A 1 206 ? 3.162 3.921 0.056 1.00 73.62 206 GLY A C 1
ATOM 1599 O O . GLY A 1 206 ? 3.370 5.062 -0.375 1.00 73.62 206 GLY A O 1
ATOM 1600 N N . ARG A 1 207 ? 2.211 3.675 0.967 1.00 81.31 207 ARG A N 1
ATOM 1601 C CA . ARG A 1 207 ? 1.494 4.730 1.688 1.00 81.31 207 ARG A CA 1
ATOM 1602 C C . ARG A 1 207 ? 2.277 5.152 2.929 1.00 81.31 207 ARG A C 1
ATOM 1604 O O . ARG A 1 207 ? 2.863 4.339 3.623 1.00 81.31 207 ARG A O 1
ATOM 1611 N N . ASP A 1 208 ? 2.223 6.441 3.250 1.00 86.44 208 ASP A N 1
ATOM 1612 C CA . ASP A 1 208 ? 2.773 6.956 4.505 1.00 86.44 208 ASP A CA 1
ATOM 1613 C C . ASP A 1 208 ? 1.775 6.689 5.647 1.00 86.44 208 ASP A C 1
ATOM 1615 O O . ASP A 1 208 ? 0.801 7.436 5.823 1.00 86.44 208 ASP A O 1
ATOM 1619 N N . GLN A 1 209 ? 1.995 5.612 6.413 1.00 92.38 209 GLN A N 1
ATOM 1620 C CA . GLN A 1 209 ? 1.119 5.255 7.535 1.00 92.38 209 GLN A CA 1
ATOM 1621 C C . GLN A 1 209 ? 1.053 6.349 8.616 1.00 92.38 209 GLN A C 1
ATOM 1623 O O . GLN A 1 209 ? 0.007 6.536 9.239 1.00 92.38 209 GLN A O 1
ATOM 1628 N N . CYS A 1 210 ? 2.116 7.139 8.788 1.00 95.62 210 CYS A N 1
ATOM 1629 C CA . CYS A 1 210 ? 2.176 8.212 9.776 1.00 95.62 2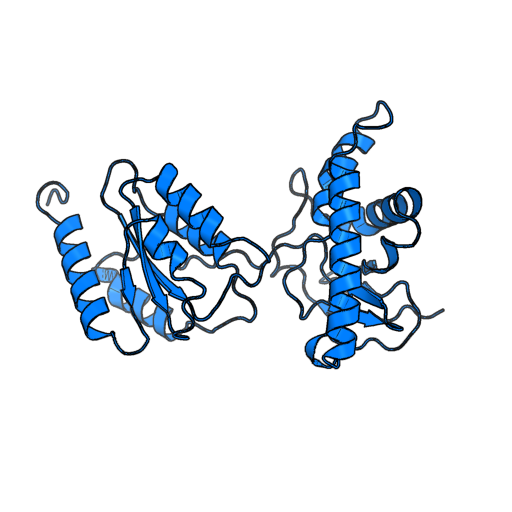10 CYS A CA 1
ATOM 1630 C C . CYS A 1 210 ? 1.362 9.435 9.330 1.00 95.62 210 CYS A C 1
ATOM 1632 O O . CYS A 1 210 ? 0.665 10.065 10.130 1.00 95.62 210 CYS A O 1
ATOM 1634 N N . ALA A 1 211 ? 1.418 9.800 8.047 1.00 94.88 211 ALA A N 1
ATOM 1635 C CA . ALA A 1 211 ? 0.561 10.844 7.487 1.00 94.88 211 ALA A CA 1
ATOM 1636 C C . ALA A 1 211 ? -0.920 10.461 7.571 1.00 94.88 211 ALA A C 1
ATOM 1638 O O . ALA A 1 211 ? -1.750 11.306 7.910 1.00 94.88 211 ALA A O 1
ATOM 1639 N N . ILE A 1 212 ? -1.243 9.191 7.322 1.00 96.12 212 ILE A N 1
ATOM 1640 C CA . ILE A 1 212 ? -2.605 8.663 7.460 1.00 96.12 212 ILE A CA 1
ATOM 1641 C C . ILE A 1 212 ? -3.077 8.741 8.910 1.00 96.12 212 ILE A C 1
ATOM 1643 O O . ILE A 1 212 ? -4.172 9.241 9.154 1.00 96.12 212 ILE A O 1
ATOM 1647 N N . ALA A 1 213 ? -2.261 8.311 9.874 1.00 98.06 213 ALA A N 1
ATOM 1648 C CA . ALA A 1 213 ? -2.621 8.378 11.289 1.00 98.06 213 ALA A CA 1
ATOM 1649 C C . ALA A 1 213 ? -2.892 9.820 11.750 1.00 98.06 213 ALA A C 1
ATOM 1651 O O . ALA A 1 213 ? -3.881 10.075 12.435 1.00 98.06 213 ALA A O 1
ATOM 1652 N N . ARG A 1 214 ? -2.081 10.789 11.299 1.00 98.38 214 ARG A N 1
ATOM 1653 C CA . ARG A 1 214 ? -2.324 12.218 11.562 1.00 98.38 214 ARG A CA 1
ATOM 1654 C C . ARG A 1 214 ? -3.622 12.723 10.935 1.00 98.38 214 ARG A C 1
ATOM 1656 O O . ARG A 1 214 ? -4.298 13.552 11.536 1.00 98.38 214 ARG A O 1
ATOM 1663 N N . GLU A 1 215 ? -3.982 12.254 9.742 1.00 97.75 215 GLU A N 1
ATOM 1664 C CA . GLU A 1 215 ? -5.277 12.586 9.136 1.00 97.75 215 GLU A CA 1
ATOM 1665 C C . GLU A 1 215 ? -6.438 12.032 9.960 1.00 97.75 215 GLU A C 1
ATOM 1667 O O . GLU A 1 215 ? -7.373 12.769 10.269 1.00 97.75 215 GLU A O 1
ATOM 1672 N N . ILE A 1 216 ? -6.349 10.763 10.364 1.00 98.31 216 ILE A N 1
ATOM 1673 C CA . ILE A 1 216 ? -7.357 10.115 11.205 1.00 98.31 216 ILE A CA 1
ATOM 1674 C C . ILE A 1 216 ? -7.527 10.889 12.514 1.00 98.31 216 ILE A C 1
ATOM 1676 O O . ILE A 1 216 ? -8.654 11.210 12.870 1.00 98.31 216 ILE A O 1
ATOM 1680 N N . ALA A 1 217 ? -6.433 11.270 13.179 1.00 98.06 217 ALA A N 1
ATOM 1681 C CA . ALA A 1 217 ? -6.481 12.050 14.416 1.00 98.06 217 ALA A CA 1
ATOM 1682 C C . ALA A 1 217 ? -7.182 13.410 14.241 1.00 98.06 217 ALA A C 1
ATOM 1684 O O . ALA A 1 217 ? -7.921 13.849 15.120 1.00 98.06 217 ALA A O 1
ATOM 1685 N N . ARG A 1 218 ? -6.991 14.079 13.092 1.00 97.88 218 ARG A N 1
ATOM 1686 C CA . ARG A 1 218 ? -7.694 15.336 12.780 1.00 97.88 218 ARG A CA 1
ATOM 1687 C C . ARG A 1 218 ? -9.189 15.128 12.551 1.00 97.88 218 ARG A C 1
ATOM 1689 O O . ARG A 1 218 ? -9.977 15.983 12.943 1.00 97.88 218 ARG A O 1
ATOM 1696 N N . GLN A 1 219 ? -9.566 14.034 11.893 1.00 97.62 219 GLN A N 1
ATOM 1697 C CA . GLN A 1 219 ? -10.961 13.728 11.564 1.00 97.62 219 GLN A CA 1
ATOM 1698 C C . GLN A 1 219 ? -11.729 13.093 12.729 1.00 97.62 219 GLN A C 1
ATOM 1700 O O . GLN A 1 219 ? -12.941 13.253 12.802 1.00 97.62 219 GLN A O 1
ATOM 1705 N N . GLN A 1 220 ? -11.049 12.369 13.619 1.00 98.00 220 GLN A N 1
ATOM 1706 C CA . GLN A 1 220 ? -11.621 11.642 14.752 1.00 98.00 220 GLN A CA 1
ATOM 1707 C C . GLN A 1 220 ? -10.798 11.899 16.032 1.00 98.00 220 GLN A C 1
ATOM 1709 O O . GLN A 1 220 ? -10.025 11.036 16.450 1.00 98.00 220 GLN A O 1
ATOM 1714 N N . PRO A 1 221 ? -10.942 13.071 16.682 1.00 96.69 221 PRO A N 1
ATOM 1715 C CA . PRO A 1 221 ? -10.086 13.475 17.806 1.00 96.69 221 PRO A CA 1
ATOM 1716 C C . PRO A 1 221 ? -10.186 12.593 19.059 1.00 96.69 221 PRO A C 1
ATOM 1718 O O . PRO A 1 221 ? -9.320 12.670 19.928 1.00 96.69 221 PRO A O 1
ATOM 1721 N N . ARG A 1 222 ? -11.247 11.786 19.179 1.00 95.69 222 ARG A N 1
ATOM 1722 C CA . ARG A 1 222 ? -11.475 10.845 20.287 1.00 95.69 222 ARG A CA 1
ATOM 1723 C C . ARG A 1 222 ? -11.105 9.397 19.939 1.00 95.69 222 ARG A C 1
ATOM 1725 O O . ARG A 1 222 ? -11.259 8.509 20.779 1.00 95.69 222 ARG A O 1
ATOM 1732 N N . LEU A 1 223 ? -10.626 9.135 18.720 1.00 96.50 223 LEU A N 1
ATOM 1733 C CA . LEU A 1 223 ? -10.096 7.829 18.330 1.00 96.50 223 LEU A CA 1
ATOM 1734 C C . LEU A 1 223 ? -8.630 7.705 18.751 1.00 96.50 223 LEU A C 1
ATOM 1736 O O . LEU A 1 223 ? -7.771 8.420 18.241 1.00 96.50 223 LEU A O 1
ATOM 1740 N N . ARG A 1 224 ? -8.343 6.728 19.614 1.00 96.50 224 ARG A N 1
ATOM 1741 C CA . ARG A 1 224 ? -6.981 6.313 19.975 1.00 96.50 224 ARG A CA 1
ATOM 1742 C C . ARG A 1 224 ? -6.610 5.038 19.220 1.00 96.50 224 ARG A C 1
ATOM 1744 O O . ARG A 1 224 ? -7.310 4.029 19.337 1.00 96.50 224 ARG A O 1
ATOM 1751 N N . ILE A 1 225 ? -5.504 5.053 18.478 1.00 97.62 225 ILE A N 1
ATOM 1752 C CA . ILE A 1 225 ? -4.952 3.851 17.840 1.00 97.62 225 ILE A CA 1
ATOM 1753 C C . ILE A 1 225 ? -3.755 3.388 18.662 1.00 97.62 225 ILE A C 1
ATOM 1755 O O . ILE A 1 225 ? -2.744 4.070 18.734 1.00 97.62 225 ILE A O 1
ATOM 1759 N N . ASN A 1 226 ? -3.863 2.229 19.297 1.00 96.50 226 ASN A N 1
ATOM 1760 C CA . ASN A 1 226 ? -2.747 1.587 19.976 1.00 96.50 226 ASN A CA 1
ATOM 1761 C C . ASN A 1 226 ? -2.039 0.636 19.011 1.00 96.50 226 ASN A C 1
ATOM 1763 O O . ASN A 1 226 ? -2.695 -0.003 18.188 1.00 96.50 226 ASN A O 1
ATOM 1767 N N . VAL A 1 227 ? -0.721 0.525 19.128 1.00 95.75 227 VAL A N 1
ATOM 1768 C CA . VAL A 1 227 ? 0.117 -0.304 18.256 1.00 95.75 227 VAL A CA 1
ATOM 1769 C C . VAL A 1 227 ? 0.763 -1.405 19.082 1.00 95.75 227 VAL A C 1
ATOM 1771 O O . VAL A 1 227 ? 1.362 -1.135 20.114 1.00 95.75 227 VAL A O 1
ATOM 1774 N N . MET A 1 228 ? 0.643 -2.641 18.620 1.00 93.50 228 MET A N 1
ATOM 1775 C CA . MET A 1 228 ? 1.451 -3.774 19.046 1.00 93.50 228 MET A CA 1
ATOM 1776 C C . MET A 1 228 ? 2.559 -3.947 18.004 1.00 93.50 228 MET A C 1
ATOM 1778 O O . MET A 1 228 ? 2.306 -4.495 16.927 1.00 93.50 228 MET A O 1
ATOM 1782 N N . ASP A 1 229 ? 3.752 -3.439 18.307 1.00 91.81 229 ASP A N 1
ATOM 1783 C CA . ASP A 1 229 ? 4.937 -3.600 17.467 1.00 91.81 229 ASP A CA 1
ATOM 1784 C C . ASP A 1 229 ? 5.517 -5.002 17.687 1.00 91.81 229 ASP A C 1
ATOM 1786 O O . ASP A 1 229 ? 6.219 -5.289 18.659 1.00 91.81 229 ASP A O 1
ATOM 1790 N N . ILE A 1 230 ? 5.193 -5.903 16.764 1.00 87.06 230 ILE A N 1
ATOM 1791 C CA . ILE A 1 230 ? 5.641 -7.298 16.787 1.00 87.06 230 ILE A CA 1
ATOM 1792 C C . ILE A 1 230 ? 7.152 -7.371 16.539 1.00 87.06 230 ILE A C 1
ATOM 1794 O O . ILE A 1 230 ? 7.843 -8.216 17.114 1.00 87.06 230 ILE A O 1
ATOM 1798 N N . SER A 1 231 ? 7.661 -6.478 15.691 1.00 85.12 231 SER A N 1
ATOM 1799 C CA . SER A 1 231 ? 9.058 -6.446 15.259 1.00 85.12 231 SER A CA 1
ATOM 1800 C C . SER A 1 231 ? 9.992 -5.741 16.244 1.00 85.12 231 SER A C 1
ATOM 1802 O O . SER A 1 231 ? 11.207 -5.918 16.155 1.00 85.12 231 SER A O 1
ATOM 1804 N N . ASN A 1 232 ? 9.435 -4.960 17.178 1.00 85.25 232 ASN A N 1
ATOM 1805 C CA . ASN A 1 232 ? 10.157 -4.014 18.036 1.00 85.25 232 ASN A CA 1
ATOM 1806 C C . ASN A 1 232 ? 11.083 -3.081 17.227 1.00 85.25 232 ASN A C 1
ATOM 1808 O O . ASN A 1 232 ? 12.197 -2.767 17.653 1.00 85.25 232 ASN A O 1
ATOM 1812 N N . SER A 1 233 ? 10.659 -2.700 16.021 1.00 85.19 233 SER A N 1
ATOM 1813 C CA . SER A 1 233 ? 11.440 -1.866 15.107 1.00 85.19 233 SER A CA 1
ATOM 1814 C C . SER A 1 233 ? 11.154 -0.372 15.255 1.00 85.19 233 SER A C 1
ATOM 1816 O O . SER A 1 233 ? 11.935 0.441 14.759 1.00 85.19 233 SER A O 1
ATOM 1818 N N . GLY A 1 234 ? 10.042 -0.002 15.894 1.00 89.00 234 GLY A N 1
ATOM 1819 C CA . GLY A 1 234 ? 9.590 1.378 16.067 1.00 89.00 234 GLY A CA 1
ATOM 1820 C C . GLY A 1 234 ? 9.096 2.058 14.784 1.00 89.00 234 GLY A C 1
ATOM 1821 O O . GLY A 1 234 ? 8.728 3.231 14.794 1.00 89.00 234 GLY A O 1
ATOM 1822 N N . GLN A 1 235 ? 9.067 1.350 13.648 1.00 87.00 235 GLN A N 1
ATOM 1823 C CA . GLN A 1 235 ? 8.755 1.938 12.334 1.00 87.00 235 GLN A CA 1
ATOM 1824 C C . GLN A 1 235 ? 7.293 2.396 12.193 1.00 87.00 235 GLN A C 1
ATOM 1826 O O . GLN A 1 235 ? 6.956 3.142 11.271 1.00 87.00 235 GLN A O 1
ATOM 1831 N N . SER A 1 236 ? 6.426 1.955 13.105 1.00 91.12 236 SER A N 1
ATOM 1832 C CA . SER A 1 236 ? 4.987 2.226 13.092 1.00 91.12 236 SER A CA 1
ATOM 1833 C C . SER A 1 236 ? 4.484 2.920 14.367 1.00 91.12 236 SER A C 1
ATOM 1835 O O . SER A 1 236 ? 3.284 3.167 14.498 1.00 91.12 236 SER A O 1
ATOM 1837 N N . ASP A 1 237 ? 5.386 3.334 15.263 1.00 95.06 237 ASP A N 1
ATOM 1838 C CA . ASP A 1 237 ? 5.061 4.000 16.538 1.00 95.06 237 ASP A CA 1
ATOM 1839 C C . ASP A 1 237 ? 4.338 5.333 16.332 1.00 95.06 237 ASP A C 1
ATOM 1841 O O . ASP A 1 237 ? 3.425 5.692 17.082 1.00 95.06 237 ASP A O 1
ATOM 1845 N N . CYS A 1 238 ? 4.669 6.017 15.234 1.00 96.62 238 CYS A N 1
ATOM 1846 C CA . CYS A 1 238 ? 4.043 7.266 14.816 1.00 96.62 238 CYS A CA 1
ATOM 1847 C C . CYS A 1 238 ? 2.508 7.181 14.739 1.00 96.62 238 CYS A C 1
ATOM 1849 O O . CYS A 1 238 ? 1.828 8.199 14.869 1.00 96.62 238 CYS A O 1
ATOM 1851 N N . ILE A 1 239 ? 1.944 5.987 14.508 1.00 98.06 239 ILE A N 1
ATOM 1852 C CA . ILE A 1 239 ? 0.496 5.777 14.441 1.00 98.06 239 ILE A CA 1
ATOM 1853 C C . ILE A 1 239 ? -0.131 6.019 15.818 1.00 98.06 239 ILE A C 1
ATOM 1855 O O . ILE A 1 239 ? -1.135 6.733 15.930 1.00 98.06 239 ILE A O 1
ATOM 1859 N N . ALA A 1 240 ? 0.475 5.451 16.862 1.00 97.56 240 ALA A N 1
ATOM 1860 C CA . ALA A 1 240 ? 0.028 5.636 18.233 1.00 97.56 240 ALA A CA 1
ATOM 1861 C C . ALA A 1 240 ? 0.275 7.069 18.704 1.00 97.56 240 ALA A C 1
ATOM 1863 O O . ALA A 1 240 ? -0.636 7.707 19.233 1.00 97.56 240 ALA A O 1
ATOM 1864 N N . GLU A 1 241 ? 1.457 7.617 18.427 1.00 97.50 241 GLU A N 1
ATOM 1865 C CA . GLU A 1 241 ? 1.807 8.993 18.791 1.00 97.50 241 GLU A CA 1
ATOM 1866 C C . GLU A 1 241 ? 0.845 10.021 18.181 1.00 97.50 241 GLU A C 1
ATOM 1868 O O . GLU A 1 241 ? 0.368 10.919 18.877 1.00 97.50 241 GLU A O 1
ATOM 1873 N N . ALA A 1 242 ? 0.504 9.873 16.897 1.00 98.00 242 ALA A N 1
ATOM 1874 C CA . ALA A 1 242 ? -0.375 10.805 16.194 1.00 98.00 242 ALA A CA 1
ATOM 1875 C C . ALA A 1 242 ? -1.811 10.816 16.738 1.00 98.00 242 ALA A C 1
ATOM 1877 O O . ALA A 1 242 ? -2.492 11.833 16.621 1.00 98.00 242 ALA A O 1
ATOM 1878 N N . THR A 1 243 ? -2.274 9.701 17.305 1.00 97.50 243 THR A N 1
ATOM 1879 C CA . THR A 1 243 ? -3.666 9.508 17.752 1.00 97.50 243 THR A CA 1
ATOM 1880 C C . THR A 1 243 ? -3.813 9.508 19.276 1.00 97.50 243 THR A C 1
ATOM 1882 O O . THR A 1 243 ? -4.904 9.281 19.794 1.00 97.50 243 THR A O 1
ATOM 1885 N N . GLY A 1 244 ? -2.727 9.757 20.019 1.00 96.00 244 GLY A N 1
ATOM 1886 C CA . GLY A 1 244 ? -2.725 9.706 21.485 1.00 96.00 244 GLY A CA 1
ATOM 1887 C C . GLY A 1 244 ? -2.910 8.293 22.056 1.00 96.00 244 GLY A C 1
ATOM 1888 O O . GLY A 1 244 ? -3.400 8.140 23.177 1.00 96.00 244 GLY A O 1
ATOM 1889 N N . GLY A 1 245 ? -2.574 7.263 21.278 1.00 95.38 245 GLY A N 1
ATOM 1890 C CA . GLY A 1 245 ? -2.539 5.871 21.711 1.00 95.38 245 GLY A CA 1
ATOM 1891 C C . GLY A 1 245 ? -1.216 5.488 22.376 1.00 95.38 245 GLY A C 1
ATOM 1892 O O . GLY A 1 245 ? -0.396 6.331 22.738 1.00 95.38 245 GLY A O 1
ATOM 1893 N N . ARG A 1 246 ? -1.015 4.182 22.555 1.00 95.00 246 ARG A N 1
ATOM 1894 C CA . ARG A 1 246 ? 0.175 3.590 23.176 1.00 95.00 246 ARG A CA 1
ATOM 1895 C C . ARG A 1 246 ? 0.812 2.553 22.260 1.00 95.00 246 ARG A C 1
ATOM 1897 O O . ARG A 1 246 ? 0.108 1.890 21.501 1.00 95.00 246 ARG A O 1
ATOM 1904 N N . VAL A 1 247 ? 2.125 2.398 22.386 1.00 95.06 247 VAL A N 1
ATOM 1905 C CA . VAL A 1 247 ? 2.890 1.318 21.755 1.00 95.06 247 VAL A CA 1
ATOM 1906 C C . VAL A 1 247 ? 3.140 0.220 22.788 1.00 95.06 247 VAL A C 1
ATOM 1908 O O . VAL A 1 247 ? 3.452 0.510 23.946 1.00 95.06 247 VAL A O 1
ATOM 1911 N N . PHE A 1 248 ? 2.977 -1.023 22.360 1.00 93.50 248 PHE A N 1
ATOM 1912 C CA . PHE A 1 248 ? 3.231 -2.250 23.103 1.00 93.50 248 PHE A CA 1
ATOM 1913 C C . PHE A 1 248 ? 4.223 -3.095 22.304 1.00 93.50 248 PHE A C 1
ATOM 1915 O O . PHE A 1 248 ? 4.085 -3.210 21.087 1.00 93.50 248 PHE A O 1
ATOM 1922 N N . GLY A 1 249 ? 5.211 -3.681 22.971 1.00 89.81 249 GLY A N 1
ATOM 1923 C CA . GLY A 1 249 ? 6.137 -4.627 22.354 1.00 89.81 249 GLY A CA 1
ATOM 1924 C C . GLY A 1 249 ? 5.608 -6.060 22.391 1.00 89.81 249 GLY A C 1
ATOM 1925 O O . GLY A 1 249 ? 4.646 -6.380 23.093 1.00 89.81 249 GLY A O 1
ATOM 1926 N N . SER A 1 250 ? 6.293 -6.972 21.700 1.00 78.69 250 SER A N 1
ATOM 1927 C CA . SER A 1 250 ? 5.896 -8.390 21.590 1.00 78.69 250 SER A CA 1
ATOM 1928 C C . SER A 1 250 ? 5.746 -9.157 22.917 1.00 78.69 250 SER A C 1
ATOM 1930 O O . SER A 1 250 ? 5.139 -10.227 22.940 1.00 78.69 250 SER A O 1
ATOM 1932 N N . GLN A 1 251 ? 6.254 -8.615 24.027 1.00 81.75 251 GLN A N 1
ATOM 1933 C CA . GLN A 1 251 ? 6.186 -9.215 25.367 1.00 81.75 251 GLN A CA 1
ATOM 1934 C C . GLN A 1 251 ? 5.070 -8.629 26.251 1.00 81.75 251 GLN A C 1
ATOM 1936 O O . GLN A 1 251 ? 4.827 -9.137 27.343 1.00 81.75 251 GLN A O 1
ATOM 1941 N N . ASP A 1 252 ? 4.346 -7.613 25.781 1.00 85.88 252 ASP A N 1
ATOM 1942 C CA . ASP A 1 252 ? 3.393 -6.841 26.588 1.00 85.88 252 ASP A CA 1
ATOM 1943 C C . ASP A 1 252 ? 1.961 -7.410 26.563 1.00 85.88 252 ASP A C 1
ATOM 1945 O O . ASP A 1 252 ? 0.984 -6.679 26.730 1.00 85.88 252 ASP A O 1
ATOM 1949 N N . ALA A 1 253 ? 1.804 -8.724 26.367 1.00 81.81 253 ALA A N 1
ATOM 1950 C CA . ALA A 1 253 ? 0.494 -9.366 26.206 1.00 81.81 253 ALA A CA 1
ATOM 1951 C C . ALA A 1 253 ? -0.471 -9.085 27.378 1.00 81.81 253 ALA A C 1
ATOM 1953 O O . ALA A 1 253 ? -1.658 -8.826 27.160 1.00 81.81 253 ALA A O 1
ATOM 1954 N N . ASP A 1 254 ? 0.038 -9.075 28.613 1.00 87.31 254 ASP A N 1
ATOM 1955 C CA . ASP A 1 254 ? -0.758 -8.756 29.803 1.00 87.31 254 ASP A CA 1
ATOM 1956 C C . ASP A 1 254 ? -1.204 -7.286 29.810 1.00 87.31 254 ASP A C 1
ATOM 1958 O O . ASP A 1 254 ? -2.373 -6.990 30.059 1.00 87.31 254 ASP A O 1
ATOM 1962 N N . ALA A 1 255 ? -0.309 -6.363 29.444 1.00 86.56 255 ALA A N 1
ATOM 1963 C CA . ALA A 1 255 ? -0.621 -4.938 29.373 1.00 86.56 255 ALA A CA 1
ATOM 1964 C C . ALA A 1 255 ? -1.653 -4.628 28.276 1.00 86.56 255 ALA A C 1
ATOM 1966 O O . ALA A 1 255 ? -2.538 -3.792 28.476 1.00 86.56 255 ALA A O 1
ATOM 1967 N N . VAL A 1 256 ? -1.584 -5.331 27.141 1.00 86.56 256 VAL A N 1
ATOM 1968 C CA . VAL A 1 256 ? -2.592 -5.259 26.074 1.00 86.56 256 VAL A CA 1
ATOM 1969 C C . VAL A 1 256 ? -3.941 -5.788 26.567 1.00 86.56 256 VAL A C 1
ATOM 1971 O O . VAL A 1 256 ? -4.974 -5.159 26.330 1.00 86.56 256 VAL A O 1
ATOM 1974 N N . SER A 1 257 ? -3.948 -6.917 27.283 1.00 85.81 257 SER A N 1
ATOM 1975 C CA . SER A 1 257 ? -5.163 -7.504 27.863 1.00 85.81 257 SER A CA 1
ATOM 1976 C C . SER A 1 257 ? -5.846 -6.544 28.835 1.00 85.81 257 SER A C 1
ATOM 1978 O O . SER A 1 257 ? -7.061 -6.348 28.768 1.00 85.81 257 SER A O 1
ATOM 1980 N N . ASP A 1 258 ? -5.074 -5.902 29.708 1.00 87.56 258 ASP A N 1
ATOM 1981 C CA . ASP A 1 258 ? -5.601 -4.936 30.669 1.00 87.56 258 ASP A CA 1
ATOM 1982 C C . ASP A 1 258 ? -6.100 -3.663 29.980 1.00 87.56 258 ASP A C 1
ATOM 1984 O O . ASP A 1 258 ? -7.217 -3.225 30.256 1.00 87.56 258 ASP A O 1
ATOM 1988 N N . MET A 1 259 ? -5.369 -3.151 28.984 1.00 86.56 259 MET A N 1
ATOM 1989 C CA . MET A 1 259 ? -5.825 -2.026 28.162 1.00 86.56 259 MET A CA 1
ATOM 1990 C C . MET A 1 259 ? -7.160 -2.328 27.461 1.00 86.56 259 MET A C 1
ATOM 1992 O O . MET A 1 259 ? -8.050 -1.479 27.457 1.00 86.56 259 MET A O 1
ATOM 1996 N N . LEU A 1 260 ? -7.340 -3.525 26.890 1.00 84.31 260 LEU A N 1
ATOM 1997 C CA . LEU A 1 260 ? -8.602 -3.907 26.243 1.00 84.31 260 LEU A CA 1
ATOM 1998 C C . LEU A 1 260 ? -9.759 -4.011 27.248 1.00 84.31 260 LEU A C 1
ATOM 2000 O O . LEU A 1 260 ? -10.880 -3.608 26.930 1.00 84.31 260 LEU A O 1
ATOM 2004 N N . LYS A 1 261 ? -9.510 -4.520 28.462 1.00 84.75 261 LYS A N 1
ATOM 2005 C CA . LYS A 1 261 ? -10.526 -4.560 29.530 1.00 84.75 261 LYS A CA 1
ATO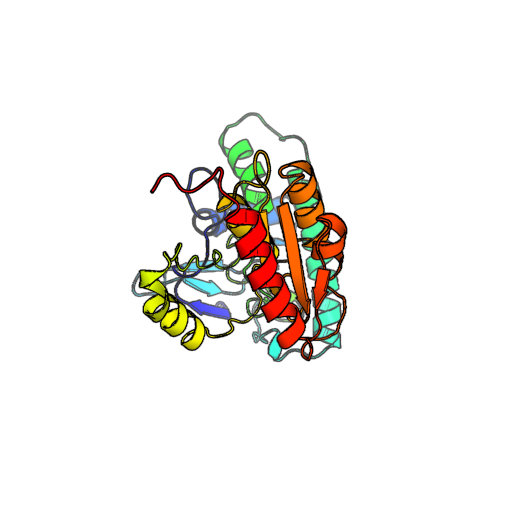M 2006 C C . LYS A 1 261 ? -10.934 -3.154 29.959 1.00 84.75 261 LYS A C 1
ATOM 2008 O O . LYS A 1 261 ? -12.125 -2.905 30.143 1.00 84.75 261 LYS A O 1
ATOM 2013 N N . ASP A 1 262 ? -9.971 -2.252 30.107 1.00 82.75 262 ASP A N 1
ATOM 2014 C CA . ASP A 1 262 ? -10.226 -0.879 30.535 1.00 82.75 262 ASP A CA 1
ATOM 2015 C C . ASP A 1 262 ? -10.938 -0.074 29.445 1.00 82.75 262 ASP A C 1
ATOM 2017 O O . ASP A 1 262 ? -11.962 0.544 29.730 1.00 82.75 262 ASP A O 1
ATOM 2021 N N . ALA A 1 263 ? -10.512 -0.191 28.184 1.00 77.19 263 ALA A N 1
ATOM 2022 C CA . ALA A 1 263 ? -11.217 0.394 27.041 1.00 77.19 263 ALA A CA 1
ATOM 2023 C C . ALA A 1 263 ? -12.663 -0.122 26.936 1.00 77.19 263 ALA A C 1
ATOM 2025 O O . ALA A 1 263 ? -13.588 0.652 26.689 1.00 77.19 263 ALA A O 1
ATOM 2026 N N . GLY A 1 264 ? -12.876 -1.420 27.181 1.00 75.38 264 GLY A N 1
ATOM 2027 C CA . GLY A 1 264 ? -14.211 -2.006 27.256 1.00 75.38 264 GLY A CA 1
ATOM 2028 C C . GLY A 1 264 ? -15.059 -1.382 28.365 1.00 75.38 264 GLY A C 1
ATOM 2029 O O . GLY A 1 264 ? -16.210 -1.035 28.130 1.00 75.38 264 GLY A O 1
ATOM 2030 N N . ARG A 1 265 ? -14.504 -1.178 29.564 1.00 74.12 265 ARG A N 1
ATOM 2031 C CA . ARG A 1 265 ? -15.212 -0.520 30.679 1.00 74.12 265 ARG A CA 1
ATOM 2032 C C . ARG A 1 265 ? -15.529 0.945 30.388 1.00 74.12 265 ARG A C 1
ATOM 2034 O O . ARG A 1 265 ? -16.640 1.379 30.675 1.00 74.12 265 ARG A O 1
ATOM 2041 N N . GLU A 1 266 ? -14.587 1.685 29.806 1.00 68.19 266 GLU A N 1
ATOM 2042 C CA . GLU A 1 266 ? -14.776 3.084 29.403 1.00 68.19 266 GLU A CA 1
ATOM 2043 C C . GLU A 1 266 ? -15.910 3.217 28.377 1.00 68.19 266 GLU A C 1
ATOM 2045 O O . GLU A 1 266 ? -16.788 4.064 28.544 1.00 68.19 266 GLU A O 1
ATOM 2050 N N . ALA A 1 267 ? -15.952 2.326 27.381 1.00 62.56 267 ALA A N 1
ATOM 2051 C CA . ALA A 1 267 ? -17.011 2.284 26.373 1.00 62.56 267 ALA A CA 1
ATOM 2052 C C . ALA A 1 267 ? -18.373 1.814 26.930 1.00 62.56 267 ALA A C 1
ATOM 2054 O O . ALA A 1 267 ? -19.418 2.216 26.420 1.00 62.56 267 ALA A O 1
ATOM 2055 N N . LEU A 1 268 ? -18.378 0.974 27.974 1.00 58.25 268 LEU A N 1
ATOM 2056 C CA . LEU A 1 268 ? -19.577 0.369 28.576 1.00 58.25 268 LEU A CA 1
ATOM 2057 C C . LEU A 1 268 ? -20.135 1.135 29.790 1.00 58.25 268 LEU A C 1
ATOM 2059 O O . LEU A 1 268 ? -21.101 0.680 30.409 1.00 58.25 268 LEU A O 1
ATOM 2063 N N . ASN A 1 269 ? -19.575 2.290 30.160 1.00 50.34 269 ASN A N 1
ATOM 2064 C CA . ASN A 1 269 ? -20.065 3.060 31.304 1.00 50.34 269 ASN A CA 1
ATOM 2065 C C . ASN A 1 269 ? -21.491 3.598 31.058 1.00 50.34 269 ASN A C 1
ATOM 2067 O O . ASN A 1 269 ? -21.665 4.567 30.325 1.00 50.34 269 ASN A O 1
ATOM 2071 N N . ALA A 1 270 ? -22.468 2.940 31.705 1.00 47.34 270 ALA A N 1
ATOM 2072 C CA . ALA A 1 270 ? -23.862 3.250 32.101 1.00 47.34 270 ALA A CA 1
ATOM 2073 C C . ALA A 1 270 ? -24.796 4.101 31.205 1.00 47.34 270 ALA A C 1
ATOM 2075 O O . ALA A 1 270 ? -26.007 3.910 31.256 1.00 47.34 270 ALA A O 1
ATOM 2076 N N . SER A 1 271 ? -24.293 5.011 30.380 1.00 51.72 271 SER A N 1
ATOM 2077 C CA . SER A 1 271 ? -25.080 5.852 29.470 1.00 51.72 271 SER A CA 1
ATOM 2078 C C . SER A 1 271 ? -25.435 5.150 28.152 1.00 51.72 271 SER A C 1
ATOM 2080 O O . SER A 1 271 ? -26.226 5.684 27.380 1.00 51.72 271 SER A O 1
ATOM 2082 N N . TYR A 1 272 ? -24.820 3.997 27.863 1.00 53.34 272 TYR A N 1
ATOM 2083 C CA . TYR A 1 272 ? -24.738 3.435 26.504 1.00 53.34 272 TYR A CA 1
ATOM 2084 C C . TYR A 1 272 ? -25.351 2.040 26.310 1.00 53.34 272 TYR A C 1
ATOM 2086 O O . TYR A 1 272 ? -25.319 1.515 25.201 1.00 53.34 272 TYR A O 1
ATOM 2094 N N . CYS A 1 273 ? -25.955 1.447 27.339 1.00 49.19 273 CYS A N 1
ATOM 2095 C CA . CYS A 1 273 ? -26.734 0.213 27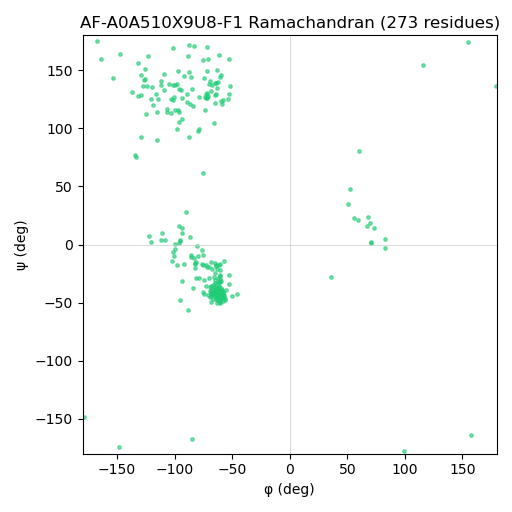.208 1.00 49.19 273 CYS A CA 1
ATOM 2096 C C . CYS A 1 273 ? -28.108 0.421 27.860 1.00 49.19 273 CYS A C 1
ATOM 2098 O O . CYS A 1 273 ? -28.222 0.237 29.074 1.00 49.19 273 CYS A O 1
ATOM 2100 N N . PRO A 1 274 ? -29.154 0.837 27.116 1.00 42.38 274 PRO A N 1
ATOM 2101 C CA . PRO A 1 274 ? -30.509 0.603 27.589 1.00 42.38 274 PRO A CA 1
ATOM 2102 C C . PRO A 1 274 ? -30.698 -0.919 27.622 1.00 42.38 274 PRO A C 1
ATOM 2104 O O . PRO A 1 274 ? -30.296 -1.599 26.678 1.00 42.38 274 PRO A O 1
ATOM 2107 N N . GLY A 1 275 ? -31.182 -1.425 28.757 1.00 44.72 275 GLY A N 1
ATOM 2108 C CA . GLY A 1 275 ? -31.293 -2.859 29.037 1.00 44.72 275 GLY A CA 1
ATOM 2109 C C . GLY A 1 275 ? -32.101 -3.665 28.030 1.00 44.72 275 GLY A C 1
ATOM 2110 O O . GLY A 1 275 ? -32.862 -3.068 27.236 1.00 44.72 275 GLY A O 1
#

Organism: NCBI:txid77098

Nearest PDB structures (foldseek):
  4ihk-assembly1_A  TM=5.994E-01  e=2.100E-01  Mus musculus
  3nns-assembly3_B  TM=6.256E-01  e=3.831E-01  Thermotoga maritima
  6u6h-assembly1_A  TM=4.085E-01  e=3.544E+00  Methanothermobacter thermautotrophicus
  8ixq-assembly1_C-3  TM=3.497E-01  e=3.337E+00  Streptomyces lincolnensis
  8djb-assembly1_A  TM=1.866E-01  e=6.465E+00  Methanothermobacter thermautotrophicus

pLDDT: mean 83.77, std 12.97, range [42.38, 98.38]

Sequence (275 aa):
MSATLLHSGKIEHFRALGETGQPVYHSALQLRKVISRRLPGRERHLAIPQRDQQGKGVDWYSGISGEAIPWGSATEGEREDARIQLEAFRQEVIVLHRAPPEGQGGDHEVFTRLVQWVCHFPDEAFIYLVDGTPVIAFWGKGCMAPRVHGMFAADERPHLMQGVNELIADDAPPLGDSLLRAAQLVDGQERDAVILAFIDGVDGCGRDQCAIAREIARQQPRLRINVMDISNSGQSDCIAEATGGRVFGSQDADAVSDMLKDAGREALNASYCPG